Protein AF-A0A7C2T8T4-F1 (afdb_monomer)

Nearest PDB structures (foldseek):
  6kf9-assembly1_G  TM=8.135E-01  e=1.528E-12  Thermococcus kodakarensis KOD1
  6xjf-assembly4_D  TM=8.851E-01  e=1.018E-06  Pyrococcus furiosus DSM 3638
  6xjf-assembly3_C  TM=8.292E-01  e=1.863E-06  Pyrococcus furiosus DSM 3638
  6pln-assembly2_B  TM=8.239E-01  e=1.651E-06  Pyrococcus furiosus
  5oqj-assembly1_W  TM=6.682E-01  e=6.327E-08  Saccharomyces cerevisiae S288C

Sequence (176 aa):
MVTREEKEYITKTISLLLRPEAAQVVSLMLDKGEVNEEWLAKQSNLKITVVRKILYDLFNMGLVDFKKERDEKSGWFIYNAVFRTEQFDKVILDKLKTILEKLKLRLKYEEENTFYECPVHKKTFIESEALMNNYVCDVEGCGSILVIKDKTKRIEKLQKKIEELEKIIKEAEAKK

Foldseek 3Di:
DDDPVLLVVLLVVCVVVDPNLLSVLVSVCVVPFWAALVVSCVVSVHDSVVSVVSLVVCVVLVQKDWDWDQDPPPRDITTIIGGDSVCRLVSVLVVLVVVLVVLVVVLVVLVPWWWWAFPPPRDIDTPVRCVVVVQADPDPPRRGGTHTDDCPVVSVVSVVVSVVSVVVSVVSVVVD

pLDDT: mean 92.34, std 5.66, range [55.59, 97.75]

Radius of gyration: 24.33 Å; Cα contacts (8 Å, |Δi|>4): 195; chains: 1; bounding box: 53×45×68 Å

Secondary structure (DSSP, 8-state):
---HHHHHHHHHHHHHHS-HHHHHHHHHHHHHSSEEHHHHHHHHT--HHHHHHHHHHHHHTTSEEEEEEE-TTT--EEEEEEE-GGGHHHHHHHHHHHHHHHHHHHHHHHHH--EEE-TTT--EEEHHHHHHTTTB--STTT-PBPEEPP-HHHHHHHHHHHHHHHHHHHHHHTT-

Structure (mmCIF, N/CA/C/O backbone):
data_AF-A0A7C2T8T4-F1
#
_entry.id   AF-A0A7C2T8T4-F1
#
loop_
_atom_site.group_PDB
_atom_site.id
_atom_site.type_symbol
_atom_site.label_atom_id
_atom_site.label_alt_id
_atom_site.label_comp_id
_atom_site.label_asym_id
_atom_site.label_entity_id
_atom_site.label_seq_id
_atom_site.pdbx_PDB_ins_code
_atom_site.Cartn_x
_atom_site.Cartn_y
_atom_site.Cartn_z
_atom_site.occupancy
_atom_site.B_iso_or_equiv
_atom_site.auth_seq_id
_atom_site.auth_comp_id
_atom_site.auth_asym_id
_atom_site.auth_atom_id
_atom_site.pdbx_PDB_model_num
ATOM 1 N N . MET A 1 1 ? -19.558 10.344 17.158 1.00 66.31 1 MET A N 1
ATOM 2 C CA . MET A 1 1 ? -20.058 9.175 16.401 1.00 66.31 1 MET A CA 1
ATOM 3 C C . MET A 1 1 ? -20.038 9.545 14.930 1.00 66.31 1 MET A C 1
ATOM 5 O O . MET A 1 1 ? -20.488 10.639 14.614 1.00 66.31 1 MET A O 1
ATOM 9 N N . VAL A 1 2 ? -19.458 8.696 14.081 1.00 83.38 2 VAL A N 1
ATOM 10 C CA . VAL A 1 2 ? -19.346 8.933 12.628 1.00 83.38 2 VAL A CA 1
ATOM 11 C C . VAL A 1 2 ? -20.674 8.702 11.917 1.00 83.38 2 VAL A C 1
ATOM 13 O O . VAL A 1 2 ? -21.525 7.954 12.405 1.00 83.38 2 VAL A O 1
ATOM 16 N N . THR A 1 3 ? -20.852 9.328 10.756 1.00 90.12 3 THR A N 1
ATOM 17 C CA . THR A 1 3 ? -22.039 9.081 9.925 1.00 90.12 3 THR A CA 1
ATOM 18 C C . THR A 1 3 ? -22.000 7.674 9.315 1.00 90.12 3 THR A C 1
ATOM 20 O O . THR A 1 3 ? -20.946 7.039 9.224 1.00 90.12 3 THR A O 1
ATOM 23 N N . ARG A 1 4 ? -23.157 7.161 8.874 1.00 89.50 4 ARG A N 1
ATOM 24 C CA . ARG A 1 4 ? -23.237 5.843 8.219 1.00 89.50 4 ARG A CA 1
ATOM 25 C C . ARG A 1 4 ? -22.390 5.785 6.943 1.00 89.50 4 ARG A C 1
ATOM 27 O O . ARG A 1 4 ? -21.714 4.786 6.719 1.00 89.50 4 ARG A O 1
ATOM 34 N N . GLU A 1 5 ? -22.420 6.848 6.145 1.00 90.62 5 GLU A N 1
ATOM 35 C CA . GLU A 1 5 ? -21.661 6.953 4.893 1.00 90.62 5 GLU A CA 1
ATOM 36 C C . GLU A 1 5 ? -20.151 6.992 5.155 1.00 90.62 5 GLU A C 1
ATOM 38 O O . GLU A 1 5 ? -19.386 6.259 4.530 1.00 90.62 5 GLU A O 1
ATOM 43 N N . GLU A 1 6 ? -19.721 7.778 6.143 1.00 90.69 6 GLU A N 1
ATOM 44 C CA . GLU A 1 6 ? -18.318 7.865 6.558 1.00 90.69 6 GLU A CA 1
ATOM 45 C C . GLU A 1 6 ? -17.800 6.519 7.082 1.00 90.69 6 GLU A C 1
ATOM 47 O O . GLU A 1 6 ? -16.715 6.069 6.709 1.00 90.69 6 GLU A O 1
ATOM 52 N N . LYS A 1 7 ? -18.607 5.813 7.881 1.00 93.75 7 LYS A N 1
ATOM 53 C CA . LYS A 1 7 ? -18.285 4.463 8.353 1.00 93.75 7 LYS A CA 1
ATOM 54 C C . LYS A 1 7 ? -18.112 3.477 7.196 1.00 93.75 7 LYS A C 1
ATOM 56 O O . LYS A 1 7 ? -17.171 2.678 7.201 1.00 93.75 7 LYS A O 1
ATOM 61 N N . GLU A 1 8 ? -19.002 3.507 6.209 1.00 93.69 8 GLU A N 1
ATOM 62 C CA . GLU A 1 8 ? -18.923 2.637 5.033 1.00 93.69 8 GLU A CA 1
ATOM 63 C C . GLU A 1 8 ? -17.666 2.929 4.202 1.00 93.69 8 GLU A C 1
ATOM 65 O O . GLU A 1 8 ? -16.933 2.010 3.830 1.00 93.69 8 GLU A O 1
ATOM 70 N N . TYR A 1 9 ? -17.351 4.206 3.993 1.00 93.25 9 TYR A N 1
ATOM 71 C CA . TYR A 1 9 ? -16.129 4.630 3.317 1.00 93.25 9 TYR A CA 1
ATOM 72 C C . TYR A 1 9 ? -14.857 4.157 4.043 1.00 93.25 9 TYR A C 1
ATOM 74 O O . TYR A 1 9 ? -13.978 3.555 3.412 1.00 93.25 9 TYR A O 1
ATOM 82 N N . ILE A 1 10 ? -14.770 4.356 5.363 1.00 94.75 10 ILE A N 1
ATOM 83 C CA . ILE A 1 10 ? -13.619 3.930 6.173 1.00 94.75 10 ILE A CA 1
ATOM 84 C C . ILE A 1 10 ? -13.452 2.410 6.098 1.00 94.75 10 ILE A C 1
ATOM 86 O O . ILE A 1 10 ? -12.372 1.913 5.781 1.00 94.75 10 ILE A O 1
ATOM 90 N N . THR A 1 11 ? -14.518 1.653 6.359 1.00 94.38 11 THR A N 1
ATOM 91 C CA . THR A 1 11 ? -14.458 0.182 6.403 1.00 94.38 11 THR A CA 1
ATOM 92 C C . THR A 1 11 ? -14.108 -0.422 5.045 1.00 94.38 11 THR A C 1
ATOM 94 O O . THR A 1 11 ? -13.244 -1.301 4.972 1.00 94.38 11 THR A O 1
ATOM 97 N N . LYS A 1 12 ? -14.682 0.101 3.954 1.00 93.94 12 LYS A N 1
ATOM 98 C CA . LYS A 1 12 ? -14.329 -0.300 2.587 1.00 93.94 12 LYS A CA 1
ATOM 99 C C . LYS A 1 12 ? -12.856 -0.030 2.292 1.00 93.94 12 LYS A C 1
ATOM 101 O O . LYS A 1 12 ? -12.156 -0.920 1.813 1.00 93.94 12 LYS A O 1
ATOM 106 N N . THR A 1 13 ? -12.359 1.153 2.631 1.00 93.00 13 THR A N 1
ATOM 107 C CA . THR A 1 13 ? -10.955 1.521 2.409 1.00 93.00 13 THR A CA 1
ATOM 108 C C . THR A 1 13 ? -10.004 0.639 3.223 1.00 93.00 13 THR A C 1
ATOM 110 O O . THR A 1 13 ? -9.011 0.143 2.692 1.00 93.00 13 THR A O 1
ATOM 113 N N . ILE A 1 14 ? -10.331 0.347 4.484 1.00 94.56 14 ILE A N 1
ATOM 114 C CA . ILE A 1 14 ? -9.557 -0.576 5.324 1.00 94.56 14 ILE A CA 1
ATOM 115 C C . ILE A 1 14 ? -9.518 -1.987 4.727 1.00 94.56 14 ILE A C 1
ATOM 117 O O . ILE A 1 14 ? -8.451 -2.595 4.716 1.00 94.56 14 ILE A O 1
ATOM 121 N N . SER A 1 15 ? -10.628 -2.491 4.179 1.00 93.25 15 SER A N 1
ATOM 122 C CA . SER A 1 15 ? -10.659 -3.819 3.543 1.00 93.25 15 SER A CA 1
ATOM 123 C C . SER A 1 15 ? -9.763 -3.933 2.302 1.00 93.25 15 SER A C 1
ATOM 125 O O . SER A 1 15 ? -9.298 -5.024 1.988 1.00 93.25 15 SER A O 1
ATOM 127 N N . LEU A 1 16 ? -9.506 -2.815 1.609 1.00 89.50 16 LEU A N 1
ATOM 128 C CA . LEU A 1 16 ? -8.618 -2.760 0.443 1.00 89.50 16 LEU A CA 1
ATOM 129 C C . LEU A 1 16 ? -7.137 -2.655 0.835 1.00 89.50 16 LEU A C 1
ATOM 131 O O . LEU A 1 16 ? -6.269 -3.102 0.088 1.00 89.50 16 LEU A O 1
ATOM 135 N N . LEU A 1 17 ? -6.842 -2.028 1.977 1.00 87.38 17 LEU A N 1
ATOM 136 C CA . LEU A 1 17 ? -5.473 -1.776 2.442 1.00 87.38 17 LEU A CA 1
ATOM 137 C C . LEU A 1 17 ? -4.927 -2.876 3.351 1.00 87.38 17 LEU A C 1
ATOM 139 O O . LEU A 1 17 ? -3.715 -3.084 3.412 1.00 87.38 17 LEU A O 1
ATOM 143 N N . LEU A 1 18 ? -5.811 -3.522 4.101 1.00 89.75 18 LEU A N 1
ATOM 144 C CA . LEU A 1 18 ? -5.505 -4.556 5.078 1.00 89.75 18 LEU A CA 1
ATOM 145 C C . LEU A 1 18 ? -6.295 -5.826 4.737 1.00 89.75 18 LEU A C 1
ATOM 147 O O . LEU A 1 18 ? -6.804 -5.995 3.635 1.00 89.75 18 LEU A O 1
ATOM 151 N N . ARG A 1 19 ? -6.357 -6.765 5.681 1.00 87.50 19 ARG A N 1
ATOM 152 C CA . ARG A 1 19 ? -7.135 -7.996 5.517 1.00 87.50 19 ARG A CA 1
ATOM 153 C C . ARG A 1 19 ? -8.636 -7.730 5.710 1.00 87.50 19 ARG A C 1
ATOM 155 O O . ARG A 1 19 ? -8.971 -6.803 6.454 1.00 87.50 19 ARG A O 1
ATOM 162 N N . PRO A 1 20 ? -9.535 -8.550 5.134 1.00 88.88 20 PRO A N 1
ATOM 163 C CA . PRO A 1 20 ? -10.983 -8.374 5.273 1.00 88.88 20 PRO A CA 1
ATOM 164 C C . PRO A 1 20 ? -11.459 -8.252 6.729 1.00 88.88 20 PRO A C 1
ATOM 166 O O . PRO A 1 20 ? -12.318 -7.430 7.041 1.00 88.88 20 PRO A O 1
ATOM 169 N N . GLU A 1 21 ? -10.841 -8.996 7.647 1.00 93.25 21 GLU A N 1
ATOM 170 C CA . GLU A 1 21 ? -11.157 -8.988 9.078 1.00 93.25 21 GLU A CA 1
ATOM 171 C C . GLU A 1 21 ? -10.888 -7.624 9.737 1.00 93.25 21 GLU A C 1
ATOM 173 O O . GLU A 1 21 ? -11.537 -7.264 10.719 1.00 93.25 21 GLU A O 1
ATOM 178 N N . ALA A 1 22 ? -9.962 -6.826 9.192 1.00 95.25 22 ALA A N 1
ATOM 179 C CA . ALA A 1 22 ? -9.656 -5.499 9.719 1.00 95.25 22 ALA A CA 1
ATOM 180 C C . ALA A 1 22 ? -10.843 -4.538 9.583 1.00 95.25 22 ALA A C 1
ATOM 182 O O . ALA A 1 22 ? -11.070 -3.724 10.477 1.00 95.25 22 ALA A O 1
ATOM 183 N N . ALA A 1 23 ? -11.634 -4.655 8.513 1.00 95.56 23 ALA A N 1
ATOM 184 C CA . ALA A 1 23 ? -12.819 -3.822 8.321 1.00 95.56 23 ALA A CA 1
ATOM 185 C C . ALA A 1 23 ? -13.883 -4.102 9.392 1.00 95.56 23 ALA A C 1
ATOM 187 O O . ALA A 1 23 ? -14.500 -3.169 9.904 1.00 95.56 23 ALA A O 1
ATOM 188 N N . GLN A 1 24 ? -14.045 -5.369 9.789 1.00 95.38 24 GLN A N 1
ATOM 189 C CA . GLN A 1 24 ? -14.946 -5.755 10.875 1.00 95.38 24 GLN A CA 1
ATOM 190 C C . GLN A 1 24 ? -14.478 -5.184 12.220 1.00 95.38 24 GLN A C 1
ATOM 192 O O . GLN A 1 24 ? -15.279 -4.597 12.946 1.00 95.38 24 GLN A O 1
ATOM 197 N N . VAL A 1 25 ? -13.181 -5.305 12.535 1.00 96.50 25 VAL A N 1
ATOM 198 C CA . VAL A 1 25 ? -12.590 -4.733 13.759 1.00 96.50 25 VAL A CA 1
ATOM 199 C C . VAL A 1 25 ? -12.799 -3.219 13.802 1.00 96.50 25 VAL A C 1
ATOM 201 O O . VAL A 1 25 ? -13.311 -2.707 14.794 1.00 96.50 25 VAL A O 1
ATOM 204 N N . VAL A 1 26 ? -12.487 -2.506 12.716 1.00 96.19 26 VAL A N 1
ATOM 205 C CA . VAL A 1 26 ? -12.673 -1.049 12.636 1.00 96.19 26 VAL A CA 1
ATOM 206 C C . VAL A 1 26 ? -14.148 -0.669 12.748 1.00 96.19 26 VAL A C 1
ATOM 208 O O . VAL A 1 26 ? -14.470 0.256 13.484 1.00 96.19 26 VAL A O 1
ATOM 211 N N . SER A 1 27 ? -15.064 -1.401 12.106 1.00 95.31 27 SER A N 1
ATOM 212 C CA . SER A 1 27 ? -16.506 -1.157 12.240 1.00 95.31 27 SER A CA 1
ATOM 213 C C . SER A 1 27 ? -16.960 -1.192 13.703 1.00 95.31 27 SER A C 1
ATOM 215 O O . SER A 1 27 ? -17.690 -0.303 14.132 1.00 95.31 27 SER A O 1
ATOM 217 N N . LEU A 1 28 ? -16.504 -2.187 14.472 1.00 95.69 28 LEU A N 1
ATOM 218 C CA . LEU A 1 28 ? -16.823 -2.315 15.898 1.00 95.69 28 LEU A CA 1
ATOM 219 C C . LEU A 1 28 ? -16.235 -1.166 16.730 1.00 95.69 28 LEU A C 1
ATOM 221 O O . LEU A 1 28 ? -16.894 -0.675 17.646 1.00 95.69 28 LEU A O 1
ATOM 225 N N . MET A 1 29 ? -15.016 -0.721 16.406 1.00 95.12 29 MET A N 1
ATOM 226 C CA . MET A 1 29 ? -14.391 0.444 17.045 1.00 95.12 29 MET A CA 1
ATOM 227 C C . MET A 1 29 ? -15.178 1.728 16.763 1.00 95.12 29 MET A C 1
ATOM 229 O O . MET A 1 29 ? -15.387 2.523 17.670 1.00 95.12 29 MET A O 1
ATOM 233 N N . LEU A 1 30 ? -15.657 1.926 15.533 1.00 94.38 30 LEU A N 1
ATOM 234 C CA . LEU A 1 30 ? -16.436 3.111 15.155 1.00 94.38 30 LEU A CA 1
ATOM 235 C C . LEU A 1 30 ? -17.801 3.174 15.856 1.00 94.38 30 LEU A C 1
ATOM 237 O O . LEU A 1 30 ? -18.274 4.269 16.160 1.00 94.38 30 LEU A O 1
ATOM 241 N N . ASP A 1 31 ? -18.414 2.020 16.135 1.00 93.06 31 ASP A N 1
ATOM 242 C CA . ASP A 1 31 ? -19.699 1.939 16.840 1.00 93.06 31 ASP A CA 1
ATOM 243 C C . ASP A 1 31 ? -19.569 2.194 18.342 1.00 93.06 31 ASP A C 1
ATOM 245 O O . ASP A 1 31 ? -20.424 2.849 18.940 1.00 93.06 31 ASP A O 1
ATOM 249 N N . LYS A 1 32 ? -18.512 1.660 18.963 1.00 91.94 32 LYS A N 1
ATOM 250 C CA . LYS A 1 32 ? -18.345 1.676 20.421 1.00 91.94 32 LYS A CA 1
ATOM 251 C C . LYS A 1 32 ? -17.420 2.784 20.933 1.00 91.94 32 LYS A C 1
ATOM 253 O O . LYS A 1 32 ? -17.554 3.196 22.082 1.00 91.94 32 LYS A O 1
ATOM 258 N N . GLY A 1 33 ? -16.500 3.273 20.108 1.00 90.44 33 GLY A N 1
ATOM 259 C CA . GLY A 1 33 ? -15.432 4.180 20.516 1.00 90.44 33 GLY A CA 1
ATOM 260 C C . GLY A 1 33 ? -14.247 3.416 21.105 1.00 90.44 33 GLY A C 1
ATOM 261 O O . GLY A 1 33 ? -13.524 2.728 20.384 1.00 90.44 33 GLY A O 1
ATOM 262 N N . GLU A 1 34 ? -14.028 3.553 22.411 1.00 92.62 34 GLU A N 1
ATOM 263 C CA . GLU A 1 34 ? -12.872 2.963 23.093 1.00 92.62 34 GLU A CA 1
ATOM 264 C C . GLU A 1 34 ? -13.116 1.491 23.440 1.00 92.62 34 GLU A C 1
ATOM 266 O O . GLU A 1 34 ? -14.120 1.132 24.065 1.00 92.62 34 GLU A O 1
ATOM 271 N N . VAL A 1 35 ? -12.207 0.614 23.008 1.00 94.25 35 VAL A N 1
ATOM 272 C CA . VAL A 1 35 ? -12.392 -0.839 23.122 1.00 94.25 35 VAL A CA 1
ATOM 273 C C . VAL A 1 35 ? -11.095 -1.571 23.439 1.00 94.25 35 VAL A C 1
ATOM 275 O O . VAL A 1 35 ? -10.046 -1.260 22.886 1.00 94.25 35 VAL A O 1
ATOM 278 N N . ASN A 1 36 ? -11.160 -2.597 24.286 1.00 93.38 36 ASN A N 1
ATOM 279 C CA . ASN A 1 36 ? -10.018 -3.479 24.533 1.00 93.38 36 ASN A CA 1
ATOM 280 C C . ASN A 1 36 ? -9.959 -4.647 23.525 1.00 93.38 36 ASN A C 1
ATOM 282 O O . ASN A 1 36 ? -10.940 -4.975 22.846 1.00 93.38 36 ASN A O 1
ATOM 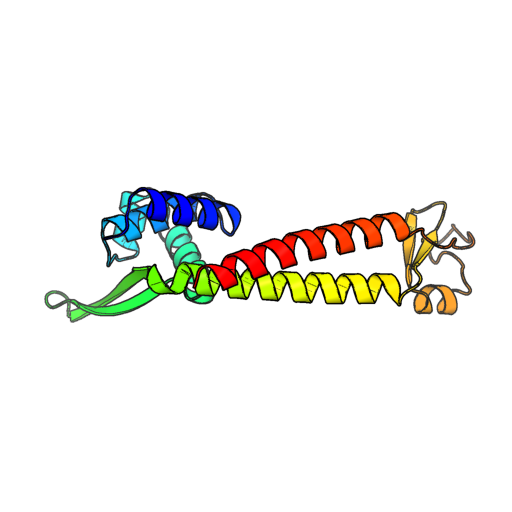286 N N . GLU A 1 37 ? -8.789 -5.286 23.429 1.00 93.06 37 GLU A N 1
ATOM 287 C CA . GLU A 1 37 ? -8.547 -6.382 22.480 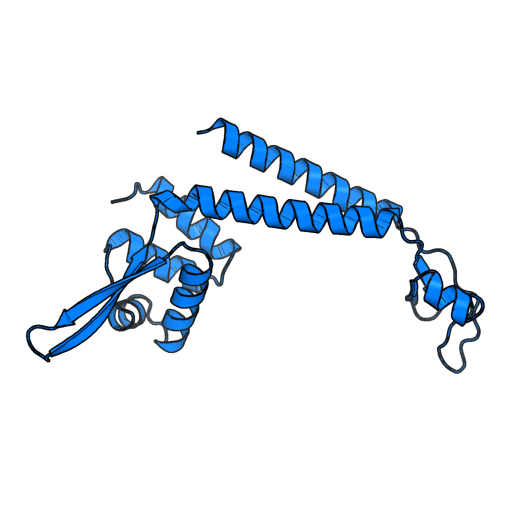1.00 93.06 37 GLU A CA 1
ATOM 288 C C . GLU A 1 37 ? -9.404 -7.631 22.753 1.00 93.06 37 GLU A C 1
ATOM 290 O O . GLU A 1 37 ? -9.813 -8.310 21.810 1.00 93.06 37 GLU A O 1
ATOM 295 N N . GLU A 1 38 ? -9.735 -7.914 24.016 1.00 92.94 38 GLU A N 1
ATOM 296 C CA . GLU A 1 38 ? -10.576 -9.056 24.404 1.00 92.94 38 GLU A CA 1
ATOM 297 C C . GLU A 1 38 ? -12.023 -8.882 23.937 1.00 92.94 38 GLU A C 1
ATOM 299 O O . GLU A 1 38 ? -12.631 -9.800 23.379 1.00 92.94 38 GLU A O 1
ATOM 304 N N . TRP A 1 39 ? -12.577 -7.683 24.121 1.00 95.12 39 TRP A N 1
ATOM 305 C CA . TRP A 1 39 ? -13.913 -7.337 23.659 1.00 95.12 39 TRP A CA 1
ATOM 306 C C . TRP A 1 39 ? -13.977 -7.400 22.135 1.00 95.12 39 TRP A C 1
ATOM 308 O O . TRP A 1 39 ? -14.907 -8.000 21.596 1.00 95.12 39 TRP A O 1
ATOM 318 N N . LEU A 1 40 ? -12.969 -6.858 21.445 1.00 96.06 40 LEU A N 1
ATOM 319 C CA . LEU A 1 40 ? -12.867 -6.944 19.990 1.00 96.06 40 LEU A CA 1
ATOM 320 C C . LEU A 1 40 ? -12.819 -8.396 19.514 1.00 96.06 40 LEU A C 1
ATOM 322 O O . LEU A 1 40 ? -13.575 -8.751 18.612 1.00 96.06 40 LEU A O 1
ATOM 326 N N . ALA A 1 41 ? -11.999 -9.250 20.129 1.00 96.62 41 ALA A N 1
ATOM 327 C CA . ALA A 1 41 ? -11.915 -10.672 19.793 1.00 96.62 41 ALA A CA 1
ATOM 328 C C . ALA A 1 41 ? -13.268 -11.377 19.962 1.00 96.62 41 ALA A C 1
ATOM 330 O O . ALA A 1 41 ? -13.721 -12.078 19.057 1.00 96.62 41 ALA A O 1
ATOM 331 N N . LYS A 1 42 ? -13.962 -11.114 21.076 1.00 96.69 42 LYS A N 1
ATOM 332 C CA . LYS A 1 42 ? -15.280 -11.692 21.359 1.00 96.69 42 LYS A CA 1
ATOM 333 C C . LYS A 1 42 ? -16.347 -11.243 20.359 1.00 96.69 42 LYS A C 1
ATOM 335 O O . LYS A 1 42 ? -17.113 -12.076 19.892 1.00 96.69 42 LYS A O 1
ATOM 340 N N . GLN A 1 43 ? -16.415 -9.950 20.037 1.00 96.88 43 GLN A N 1
ATOM 341 C CA . GLN A 1 43 ? -17.443 -9.420 19.130 1.00 96.88 43 GLN A CA 1
ATOM 342 C C . GLN A 1 43 ? -17.179 -9.742 17.661 1.00 96.88 43 GLN A C 1
ATOM 344 O O . GLN A 1 43 ? -18.115 -9.962 16.900 1.00 96.88 43 GLN A O 1
ATOM 349 N N . SER A 1 44 ? -15.911 -9.773 17.253 1.00 94.31 44 SER A N 1
ATOM 350 C CA . SER A 1 44 ? -15.538 -10.129 15.880 1.00 94.31 44 SER A CA 1
ATOM 351 C C . SER A 1 44 ? -15.495 -11.640 15.640 1.00 94.31 44 SER A C 1
ATOM 353 O O . SER A 1 44 ? -15.407 -12.066 14.493 1.00 94.31 44 SER A O 1
ATOM 355 N N . ASN A 1 45 ? -15.578 -12.453 16.702 1.00 96.00 45 ASN A N 1
ATOM 356 C CA . ASN A 1 45 ? -15.346 -13.898 16.667 1.00 96.00 45 ASN A CA 1
ATOM 357 C C . ASN A 1 45 ? -13.969 -14.264 16.070 1.00 96.00 45 ASN A C 1
ATOM 359 O O . ASN A 1 45 ? -13.804 -15.275 15.386 1.00 96.00 45 ASN A O 1
ATOM 363 N N . LEU A 1 46 ? -12.968 -13.417 16.319 1.00 96.06 46 LEU A N 1
ATOM 364 C CA . LEU A 1 46 ? -11.589 -13.607 15.878 1.00 96.06 46 LEU A CA 1
ATOM 365 C C . LEU A 1 46 ? -10.712 -14.045 17.047 1.00 96.06 46 LEU A C 1
ATOM 367 O O . LEU A 1 46 ? -10.939 -13.695 18.205 1.00 96.06 46 LEU A O 1
ATOM 371 N N . LYS A 1 47 ? -9.629 -14.760 16.737 1.00 96.62 47 LYS A N 1
ATOM 372 C CA . LYS A 1 47 ? -8.582 -15.032 17.729 1.00 96.62 47 LYS A CA 1
ATOM 373 C C . LYS A 1 47 ? -7.947 -13.714 18.176 1.00 96.62 47 LYS A C 1
ATOM 375 O O . LYS A 1 47 ? -7.628 -12.867 17.340 1.00 96.62 47 LYS A O 1
ATOM 380 N N . ILE A 1 48 ? -7.660 -13.586 19.472 1.00 95.62 48 ILE A N 1
ATOM 381 C CA . ILE A 1 48 ? -7.029 -12.385 20.046 1.00 95.62 48 ILE A CA 1
ATOM 382 C C . ILE A 1 48 ? -5.706 -12.022 19.352 1.00 95.62 48 ILE A C 1
ATOM 384 O O . ILE A 1 48 ? -5.400 -10.852 19.159 1.00 95.62 48 ILE A O 1
ATOM 388 N N . THR A 1 49 ? -4.953 -13.017 18.875 1.00 96.00 49 THR A N 1
ATOM 389 C CA . THR A 1 49 ? -3.712 -12.808 18.114 1.00 96.00 49 THR A CA 1
ATOM 390 C C . THR A 1 49 ? -3.941 -12.119 16.768 1.00 96.00 49 THR A C 1
ATOM 392 O O . THR A 1 49 ? -3.115 -11.311 16.344 1.00 96.00 49 THR A O 1
ATOM 395 N N . VAL A 1 50 ? -5.063 -12.403 16.100 1.00 95.88 50 VAL A N 1
ATOM 396 C CA . VAL A 1 50 ? -5.451 -11.754 14.840 1.00 95.88 50 VAL A CA 1
ATOM 397 C C . VAL A 1 50 ? -5.851 -10.310 15.107 1.00 95.88 50 VAL A C 1
ATOM 399 O O . VAL A 1 50 ? -5.341 -9.415 14.436 1.00 95.88 50 VAL A O 1
ATOM 402 N N . VAL A 1 51 ? -6.684 -10.080 16.127 1.00 96.62 51 VAL A N 1
ATOM 403 C CA . VAL A 1 51 ? -7.084 -8.731 16.561 1.00 96.62 51 VAL A CA 1
ATOM 404 C C . VAL A 1 51 ? -5.860 -7.895 16.906 1.00 96.62 51 VAL A C 1
ATOM 406 O O . VAL A 1 51 ? -5.708 -6.797 16.382 1.00 96.62 51 VAL A O 1
ATOM 409 N N . ARG A 1 52 ? -4.933 -8.432 17.701 1.00 95.44 52 ARG A N 1
ATOM 410 C CA . ARG A 1 52 ? -3.705 -7.732 18.082 1.00 95.44 52 ARG A CA 1
ATOM 411 C C . ARG A 1 52 ? -2.859 -7.350 16.870 1.00 95.44 52 ARG A C 1
ATOM 413 O O . ARG A 1 52 ? -2.394 -6.219 16.784 1.00 95.44 52 ARG A O 1
ATOM 420 N N . LYS A 1 53 ? -2.710 -8.255 15.893 1.00 95.81 53 LYS A N 1
ATOM 421 C CA . LYS A 1 53 ? -1.994 -7.946 14.647 1.00 95.81 53 LYS A CA 1
ATOM 422 C C . LYS A 1 53 ? -2.692 -6.836 13.853 1.00 95.81 53 LYS A C 1
ATOM 424 O O . LYS A 1 53 ? -2.013 -5.940 13.376 1.00 95.81 53 LYS A O 1
ATOM 429 N N . ILE A 1 54 ? -4.022 -6.864 13.754 1.00 96.56 54 ILE A N 1
ATOM 430 C CA . ILE A 1 54 ? -4.806 -5.800 13.103 1.00 96.56 54 ILE A CA 1
ATOM 431 C C . ILE A 1 54 ? -4.613 -4.461 13.824 1.00 96.56 54 ILE A C 1
ATOM 433 O O . ILE A 1 54 ? -4.352 -3.456 13.172 1.00 96.56 54 ILE A O 1
ATOM 437 N N . LEU A 1 55 ? -4.700 -4.440 15.155 1.00 95.69 55 LEU A N 1
ATOM 438 C CA . LEU A 1 55 ? -4.508 -3.223 15.944 1.00 95.69 55 LEU A CA 1
ATOM 439 C C . LEU A 1 55 ? -3.094 -2.655 15.775 1.00 95.69 55 LEU A C 1
ATOM 441 O O . LEU A 1 55 ? -2.948 -1.443 15.652 1.00 95.69 55 LEU A O 1
ATOM 445 N N . TYR A 1 56 ? -2.065 -3.503 15.698 1.00 94.88 56 TYR A N 1
ATOM 446 C CA . TYR A 1 56 ? -0.703 -3.056 15.392 1.00 94.88 56 TYR A CA 1
ATOM 447 C C . TYR A 1 56 ? -0.555 -2.520 13.970 1.00 94.88 56 TYR A C 1
ATOM 449 O O . TYR A 1 56 ? 0.075 -1.481 13.785 1.00 94.88 56 TYR A O 1
ATOM 457 N N . ASP A 1 57 ? -1.151 -3.178 12.973 1.00 94.81 57 ASP A N 1
ATOM 458 C CA . ASP A 1 57 ? -1.145 -2.687 11.591 1.00 94.81 57 ASP A CA 1
ATOM 459 C C . ASP A 1 57 ? -1.794 -1.288 11.518 1.00 94.81 57 ASP A C 1
ATOM 461 O O . ASP A 1 57 ? -1.239 -0.372 10.911 1.00 94.81 57 ASP A O 1
ATOM 465 N N . LEU A 1 58 ? -2.927 -1.091 12.201 1.00 94.88 58 LEU A N 1
ATOM 466 C CA . LEU A 1 58 ? -3.631 0.194 12.279 1.00 94.88 58 LEU A CA 1
ATOM 467 C C . LEU A 1 58 ? -2.850 1.256 13.067 1.00 94.88 58 LEU A C 1
ATOM 469 O O . LEU A 1 58 ? -2.808 2.415 12.652 1.00 94.88 58 LEU A O 1
ATOM 473 N N . PHE A 1 59 ? -2.209 0.874 14.172 1.00 94.75 59 PHE A N 1
ATOM 474 C CA . PHE A 1 59 ? -1.359 1.760 14.971 1.00 94.75 59 PHE A CA 1
ATOM 475 C C . PHE A 1 59 ? -0.154 2.258 14.166 1.00 94.75 59 PHE A C 1
ATOM 477 O O . PHE A 1 59 ? 0.104 3.457 14.123 1.00 94.75 59 PHE A O 1
ATOM 484 N N . ASN A 1 60 ? 0.528 1.366 13.441 1.00 93.06 60 ASN A N 1
ATOM 485 C CA . ASN A 1 60 ? 1.652 1.723 12.569 1.00 93.06 60 ASN A CA 1
ATOM 486 C C . ASN A 1 60 ? 1.234 2.644 11.413 1.00 93.06 60 ASN A C 1
ATOM 488 O O . ASN A 1 60 ? 2.055 3.381 10.873 1.00 93.06 60 ASN A O 1
ATOM 492 N N . MET A 1 61 ? -0.043 2.609 11.024 1.00 91.50 61 MET A N 1
ATOM 493 C CA . MET A 1 61 ? -0.625 3.545 10.063 1.00 91.50 61 MET A CA 1
ATOM 494 C C . MET A 1 61 ? -1.037 4.884 10.693 1.00 91.50 61 MET A C 1
ATOM 496 O O . MET A 1 61 ? -1.434 5.780 9.960 1.00 91.50 61 MET A O 1
ATOM 500 N N . GLY A 1 62 ? -0.981 5.032 12.018 1.00 92.12 62 GLY A N 1
ATOM 501 C CA . GLY A 1 62 ? -1.459 6.215 12.741 1.00 92.12 62 GLY A CA 1
ATOM 502 C C . GLY A 1 62 ? -2.979 6.266 12.943 1.00 92.12 62 GLY A C 1
ATOM 503 O O . GLY A 1 62 ? -3.492 7.241 13.490 1.00 92.12 62 GLY A O 1
ATOM 504 N N . LEU A 1 63 ? -3.709 5.217 12.547 1.00 94.88 63 LEU A N 1
ATOM 505 C CA . LEU A 1 63 ? -5.175 5.171 12.593 1.00 94.88 63 LEU A CA 1
ATOM 506 C C . LEU A 1 63 ? -5.737 4.761 13.953 1.00 94.88 63 LEU A C 1
ATOM 508 O O . LEU A 1 63 ? -6.933 4.914 14.184 1.00 94.88 63 LEU A O 1
ATOM 512 N N . VAL A 1 64 ? -4.904 4.227 14.843 1.00 95.50 64 VAL A N 1
ATOM 513 C CA . VAL A 1 64 ? -5.311 3.797 16.183 1.00 95.50 64 VAL A CA 1
ATOM 514 C C . VAL A 1 64 ? -4.347 4.352 17.224 1.00 95.50 64 VAL A C 1
ATOM 516 O O . VAL A 1 64 ? -3.140 4.387 16.994 1.00 95.50 64 VAL A O 1
ATOM 519 N N . ASP A 1 65 ? -4.892 4.763 18.365 1.00 94.12 65 ASP A N 1
ATOM 520 C CA . ASP A 1 65 ? -4.168 5.028 19.608 1.00 94.12 65 ASP A CA 1
ATOM 521 C C . ASP A 1 65 ? -4.484 3.974 20.659 1.00 94.12 65 ASP A C 1
ATOM 523 O O . ASP A 1 65 ? -5.571 3.397 20.660 1.00 94.12 65 ASP A O 1
ATOM 527 N N . PHE A 1 66 ? -3.569 3.805 21.612 1.00 94.00 66 PHE A N 1
ATOM 528 C CA . PHE A 1 66 ? -3.824 3.051 22.832 1.00 94.00 66 PHE A CA 1
ATOM 529 C C . PHE A 1 66 ? -3.869 3.992 24.034 1.00 94.00 66 PHE A C 1
ATOM 531 O O . PHE A 1 66 ? -2.873 4.633 24.372 1.00 94.00 66 PHE A O 1
ATOM 538 N N . LYS A 1 67 ? -5.015 4.043 24.708 1.00 90.12 67 LYS A N 1
ATOM 539 C CA . LYS A 1 67 ? -5.172 4.701 26.003 1.00 90.12 67 LYS A CA 1
ATOM 540 C C . LYS A 1 67 ? -4.929 3.695 27.114 1.00 90.12 67 LYS A C 1
ATOM 542 O O . LYS A 1 67 ? -5.481 2.597 27.110 1.0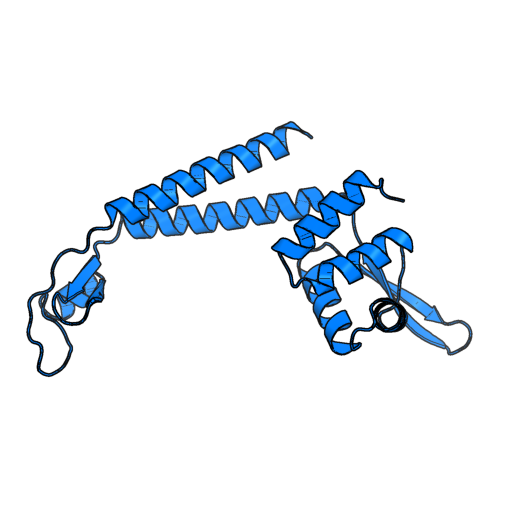0 90.12 67 LYS A O 1
ATOM 547 N N . LYS A 1 68 ? -4.069 4.078 28.053 1.00 88.00 68 LYS A N 1
ATOM 548 C CA . LYS A 1 68 ? -3.751 3.283 29.233 1.00 88.00 68 LYS A CA 1
ATOM 549 C C . LYS A 1 68 ? -4.680 3.697 30.365 1.00 88.00 68 LYS A C 1
ATOM 551 O O . LYS A 1 68 ? -4.600 4.830 30.830 1.00 88.00 68 LYS A O 1
ATOM 556 N N . GLU A 1 69 ? -5.490 2.766 30.837 1.00 84.31 69 GLU A N 1
ATOM 557 C CA . GLU A 1 69 ? -6.358 2.956 31.995 1.00 84.31 69 GLU A CA 1
ATOM 558 C C . GLU A 1 69 ? -5.970 1.990 33.107 1.00 84.31 69 GLU A C 1
ATOM 560 O O . GLU A 1 69 ? -5.508 0.875 32.853 1.00 84.31 69 GLU A O 1
ATOM 565 N N . ARG A 1 70 ? -6.112 2.434 34.356 1.00 82.44 70 ARG A N 1
ATOM 566 C CA . ARG A 1 70 ? -5.914 1.574 35.520 1.00 82.44 70 ARG A CA 1
ATOM 567 C C . ARG A 1 70 ? -7.266 1.019 35.925 1.00 82.44 70 ARG A C 1
ATOM 569 O O . ARG A 1 70 ? -8.169 1.784 36.240 1.00 82.44 70 ARG A O 1
ATOM 576 N N . ASP A 1 71 ? -7.385 -0.298 35.935 1.00 78.75 71 ASP A N 1
ATOM 577 C CA . ASP A 1 71 ? -8.567 -0.956 36.466 1.00 78.75 71 ASP A CA 1
ATOM 578 C C . ASP A 1 71 ? -8.600 -0.767 37.988 1.00 78.75 71 ASP A C 1
ATOM 580 O O . ASP A 1 71 ? -7.718 -1.244 38.706 1.00 78.75 71 ASP A O 1
ATOM 584 N N . GLU A 1 72 ? -9.613 -0.056 38.483 1.00 77.81 72 GLU A N 1
ATOM 585 C CA . GLU A 1 72 ? -9.793 0.223 39.911 1.00 77.81 72 GLU A CA 1
ATOM 586 C C . GLU A 1 72 ? -10.012 -1.048 40.744 1.00 77.81 72 GLU A C 1
ATOM 588 O O . GLU A 1 72 ? -9.710 -1.055 41.936 1.00 77.81 72 GLU A O 1
ATOM 593 N N . LYS A 1 73 ? -10.504 -2.138 40.138 1.00 75.12 73 LYS A N 1
ATOM 594 C CA . LYS A 1 73 ? -10.804 -3.388 40.852 1.00 75.12 73 LYS A CA 1
ATOM 595 C C . LYS A 1 73 ? -9.598 -4.301 40.975 1.00 75.12 73 LYS A C 1
ATOM 597 O O . LYS A 1 73 ? -9.404 -4.930 42.010 1.00 75.12 73 LYS A O 1
ATOM 602 N N . SER A 1 74 ? -8.825 -4.422 39.904 1.00 77.19 74 SER A N 1
ATOM 603 C CA . SER A 1 74 ? -7.734 -5.392 39.818 1.00 77.19 74 SER A CA 1
ATOM 604 C C . SER A 1 74 ? -6.351 -4.749 39.976 1.00 77.19 74 SER A C 1
ATOM 606 O O . SER A 1 74 ? -5.373 -5.440 40.252 1.00 77.19 74 SER A O 1
ATOM 608 N N . GLY A 1 75 ? -6.256 -3.423 39.830 1.00 76.94 75 GLY A N 1
ATOM 609 C CA . GLY A 1 75 ? -5.014 -2.655 39.888 1.00 76.94 75 GLY A CA 1
ATOM 610 C C . GLY A 1 75 ? -4.145 -2.758 38.631 1.00 76.94 75 GLY A C 1
ATOM 611 O O . GLY A 1 75 ? -3.133 -2.052 38.553 1.00 76.94 75 GLY A O 1
ATOM 612 N N . TRP A 1 76 ? -4.529 -3.595 37.660 1.00 80.88 76 TRP A N 1
ATOM 613 C CA . TRP A 1 76 ? -3.814 -3.812 36.403 1.00 80.88 76 TRP A CA 1
ATOM 614 C C . TRP A 1 76 ? -4.092 -2.706 35.383 1.00 80.88 76 TRP A C 1
ATOM 616 O O . TRP A 1 76 ? -5.073 -1.968 35.471 1.00 80.88 76 TRP A O 1
ATOM 626 N N . PHE A 1 77 ? -3.202 -2.589 34.398 1.00 81.62 77 PHE A N 1
ATOM 627 C CA . PHE A 1 77 ? -3.365 -1.645 33.299 1.00 81.62 77 PHE A CA 1
ATOM 628 C C . PHE A 1 77 ? -4.070 -2.302 32.115 1.00 81.62 77 PHE A C 1
ATOM 630 O O . PHE A 1 77 ? -3.623 -3.340 31.628 1.00 81.62 77 PHE A O 1
ATOM 637 N N . ILE A 1 78 ? -5.130 -1.662 31.632 1.00 82.62 78 ILE A N 1
ATOM 638 C CA . ILE A 1 78 ? -5.863 -2.047 30.428 1.00 82.62 78 ILE A CA 1
ATOM 639 C C . ILE A 1 78 ? -5.509 -1.054 29.323 1.00 82.62 78 ILE A C 1
ATOM 641 O O . ILE A 1 78 ? -5.479 0.159 29.539 1.00 82.62 78 ILE A O 1
ATOM 645 N N . TYR A 1 79 ? -5.220 -1.582 28.136 1.00 88.19 79 TYR A N 1
ATOM 646 C CA . TYR A 1 79 ? -4.969 -0.784 26.942 1.00 88.19 79 TYR A CA 1
ATOM 647 C C . TYR A 1 79 ? -6.221 -0.781 26.068 1.00 88.19 79 TYR A C 1
ATOM 649 O O . TYR A 1 79 ? -6.552 -1.788 25.439 1.00 88.19 79 TYR A O 1
ATOM 657 N N . ASN A 1 80 ? -6.909 0.356 26.027 1.00 92.75 80 ASN A N 1
ATOM 658 C CA . ASN A 1 80 ? -8.067 0.566 25.170 1.00 92.75 80 ASN A CA 1
ATOM 659 C C . ASN A 1 80 ? -7.620 1.185 23.846 1.00 92.75 80 ASN A C 1
ATOM 661 O O . ASN A 1 80 ? -6.948 2.215 23.819 1.00 92.75 80 ASN A O 1
ATOM 665 N N . ALA A 1 81 ? -7.986 0.544 22.743 1.00 94.94 81 ALA A N 1
ATOM 666 C CA . ALA A 1 81 ? -7.754 1.027 21.397 1.00 94.94 81 ALA A CA 1
ATOM 667 C C . ALA A 1 81 ? -8.833 2.043 20.997 1.00 94.94 81 ALA A C 1
ATOM 669 O O . ALA A 1 81 ? -10.026 1.815 21.213 1.00 94.94 81 ALA A O 1
ATOM 670 N N . VAL A 1 82 ? -8.411 3.141 20.370 1.00 94.69 82 VAL A N 1
ATOM 671 C CA . VAL A 1 82 ? -9.282 4.218 19.878 1.00 94.69 82 VAL A CA 1
ATOM 672 C C . VAL A 1 82 ? -8.955 4.495 18.417 1.00 94.69 82 VAL A C 1
ATOM 674 O O . VAL A 1 82 ? -7.800 4.754 18.086 1.00 94.69 82 VAL A O 1
ATOM 677 N N . PHE A 1 83 ? -9.955 4.438 17.536 1.00 95.12 83 PHE A N 1
ATOM 678 C CA . PHE A 1 83 ? -9.769 4.721 16.111 1.00 95.12 83 PHE A CA 1
ATOM 679 C C . PHE A 1 83 ? -9.840 6.230 15.837 1.00 95.12 83 PHE A C 1
ATOM 681 O O . PHE A 1 83 ? -10.783 6.900 16.258 1.00 95.12 83 PHE A O 1
ATOM 688 N N . ARG A 1 84 ? -8.858 6.766 15.108 1.00 93.69 84 ARG A N 1
ATOM 689 C CA . ARG A 1 84 ? -8.724 8.196 14.794 1.00 93.69 84 ARG A CA 1
ATOM 690 C C . ARG A 1 84 ? -9.367 8.540 13.455 1.00 93.69 84 ARG A C 1
ATOM 692 O O . ARG A 1 84 ? -8.683 8.667 12.441 1.00 93.69 84 ARG A O 1
ATOM 699 N N . THR A 1 85 ? -10.684 8.717 13.459 1.00 92.25 85 THR A N 1
ATOM 700 C CA . THR A 1 85 ? -11.468 9.061 12.257 1.00 92.25 85 THR A CA 1
ATOM 701 C C . THR A 1 85 ? -11.029 10.385 11.642 1.00 92.25 85 THR A C 1
ATOM 703 O O . THR A 1 85 ? -10.816 10.460 10.440 1.00 92.25 85 THR A O 1
ATOM 706 N N . GLU A 1 86 ? -10.769 11.394 12.473 1.00 89.25 86 GLU A N 1
ATOM 707 C CA . GLU A 1 86 ? -10.351 12.738 12.044 1.00 89.25 86 GLU A CA 1
ATOM 708 C C . GLU A 1 86 ? -9.030 12.743 11.259 1.00 89.25 86 GLU A C 1
ATOM 710 O O . GLU A 1 86 ? -8.787 13.611 10.423 1.00 89.25 86 GLU A O 1
ATOM 715 N N . GLN A 1 87 ? -8.155 11.767 11.520 1.00 87.31 87 GLN A N 1
ATOM 716 C CA . GLN A 1 87 ? -6.868 11.644 10.835 1.00 87.31 87 GLN A CA 1
ATOM 717 C C . GLN A 1 87 ? -6.934 10.716 9.622 1.00 87.31 87 GLN A C 1
ATOM 719 O O . GLN A 1 87 ? -5.954 10.630 8.882 1.00 87.31 87 GLN A O 1
ATOM 724 N N . PHE A 1 88 ? -8.063 10.037 9.400 1.00 92.19 88 PHE A N 1
ATOM 725 C CA . PHE A 1 88 ? -8.186 8.985 8.401 1.00 92.19 88 PHE A CA 1
ATOM 726 C C . PHE A 1 88 ? -7.818 9.485 7.004 1.00 92.19 88 PHE A C 1
ATOM 728 O O . PHE A 1 88 ? -6.858 8.989 6.418 1.00 92.19 88 PHE A O 1
ATOM 735 N N . ASP A 1 89 ? -8.488 10.526 6.507 1.00 91.62 89 ASP A N 1
ATOM 736 C CA . ASP A 1 89 ? -8.236 11.047 5.157 1.00 91.62 89 ASP A CA 1
ATOM 737 C C . ASP A 1 89 ? -6.812 11.572 4.982 1.00 91.62 89 ASP A C 1
ATOM 739 O O . ASP A 1 89 ? -6.203 11.386 3.928 1.00 91.62 89 ASP A O 1
ATOM 743 N N . LYS A 1 90 ? -6.235 12.175 6.029 1.00 91.38 90 LYS A N 1
ATOM 744 C CA . LYS A 1 90 ? -4.836 12.615 6.008 1.00 91.38 90 LYS A CA 1
ATOM 745 C C . LYS A 1 90 ? -3.888 11.422 5.859 1.00 91.38 90 LYS A C 1
ATOM 747 O O . LYS A 1 90 ? -3.023 11.444 4.990 1.00 91.38 90 LYS A O 1
ATOM 752 N N . VAL A 1 91 ? -4.077 10.374 6.660 1.00 91.94 91 VAL A N 1
ATOM 753 C CA . VAL A 1 91 ? -3.268 9.149 6.596 1.00 91.94 91 VAL A CA 1
ATOM 754 C C . VAL A 1 91 ? -3.402 8.468 5.233 1.00 91.94 91 VAL A C 1
ATOM 756 O O . VAL A 1 91 ? -2.403 8.017 4.668 1.00 91.94 91 VAL A O 1
ATOM 759 N N . ILE A 1 92 ? -4.619 8.392 4.684 1.00 92.19 92 ILE A N 1
ATOM 760 C CA . ILE A 1 92 ? -4.846 7.826 3.351 1.00 92.19 92 ILE A CA 1
ATOM 761 C C . ILE A 1 92 ? -4.119 8.655 2.289 1.00 92.19 92 ILE A C 1
ATOM 763 O O . ILE A 1 92 ? -3.393 8.086 1.474 1.00 92.19 92 ILE A O 1
ATOM 767 N N . LEU A 1 93 ? -4.235 9.982 2.331 1.00 92.81 93 LEU A N 1
ATOM 768 C CA . LEU A 1 93 ? -3.554 10.880 1.401 1.00 92.81 93 LEU A CA 1
ATOM 769 C C . LEU A 1 93 ? -2.027 10.718 1.450 1.00 92.81 93 LEU A C 1
ATOM 771 O O . LEU A 1 93 ? -1.389 10.581 0.406 1.00 92.81 93 LEU A O 1
ATOM 775 N N . ASP A 1 94 ? -1.439 10.669 2.645 1.00 92.12 94 ASP A N 1
ATOM 776 C CA . ASP A 1 94 ? 0.007 10.500 2.827 1.00 92.12 94 ASP A CA 1
ATOM 777 C C . ASP A 1 94 ? 0.490 9.138 2.290 1.00 92.12 94 ASP A C 1
ATOM 779 O O . ASP A 1 94 ? 1.558 9.031 1.669 1.00 92.12 94 ASP A O 1
ATOM 783 N N . LYS A 1 95 ? -0.329 8.087 2.434 1.00 90.31 95 LYS A N 1
ATOM 784 C CA . LYS A 1 95 ? -0.069 6.784 1.807 1.00 90.31 95 LYS A CA 1
ATOM 785 C C . LYS A 1 95 ? -0.121 6.847 0.285 1.00 90.31 95 LYS A C 1
ATOM 787 O O . LYS A 1 95 ? 0.774 6.297 -0.357 1.00 90.31 95 LYS A O 1
ATOM 792 N N . LEU A 1 96 ? -1.127 7.501 -0.296 1.00 92.56 96 LEU A N 1
ATOM 793 C CA . LEU A 1 96 ? -1.232 7.661 -1.750 1.00 92.56 96 LEU A CA 1
ATOM 794 C C . LEU A 1 96 ? -0.018 8.415 -2.304 1.00 92.56 96 LEU A C 1
ATOM 796 O O . LEU A 1 96 ? 0.576 7.962 -3.280 1.00 92.56 96 LEU A O 1
ATOM 800 N N . LYS A 1 97 ? 0.424 9.487 -1.636 1.00 95.19 97 LYS A N 1
ATOM 801 C CA . LYS A 1 97 ? 1.653 10.217 -1.991 1.00 95.19 97 LYS A CA 1
ATOM 802 C C . LYS A 1 97 ? 2.891 9.325 -1.931 1.00 95.19 97 LYS A C 1
ATOM 804 O O . LYS A 1 97 ? 3.689 9.310 -2.860 1.00 95.19 97 LYS A O 1
ATOM 809 N N . THR A 1 98 ? 3.022 8.510 -0.887 1.00 94.50 98 THR A N 1
ATOM 810 C CA . THR A 1 98 ? 4.137 7.556 -0.770 1.00 94.50 98 THR A CA 1
ATOM 811 C C . THR A 1 98 ? 4.132 6.522 -1.903 1.00 94.50 98 THR A C 1
ATOM 813 O O . THR A 1 98 ? 5.188 6.147 -2.415 1.00 94.50 98 THR A O 1
ATOM 816 N N . ILE A 1 99 ? 2.954 6.034 -2.305 1.00 94.31 99 ILE A N 1
ATOM 817 C CA . ILE A 1 99 ? 2.813 5.112 -3.441 1.00 94.31 99 ILE A CA 1
ATOM 818 C C . ILE A 1 99 ? 3.193 5.817 -4.745 1.00 94.31 99 ILE A C 1
ATOM 820 O O . ILE A 1 99 ? 3.931 5.241 -5.543 1.00 94.31 99 ILE A O 1
ATOM 824 N N . LEU A 1 100 ? 2.739 7.057 -4.938 1.00 97.12 100 LEU A N 1
ATOM 825 C CA . LEU A 1 100 ? 3.069 7.873 -6.101 1.00 97.12 100 LEU A CA 1
ATOM 826 C C . LEU A 1 100 ? 4.583 8.046 -6.252 1.00 97.12 100 LEU A C 1
ATOM 828 O O . LEU A 1 100 ? 5.119 7.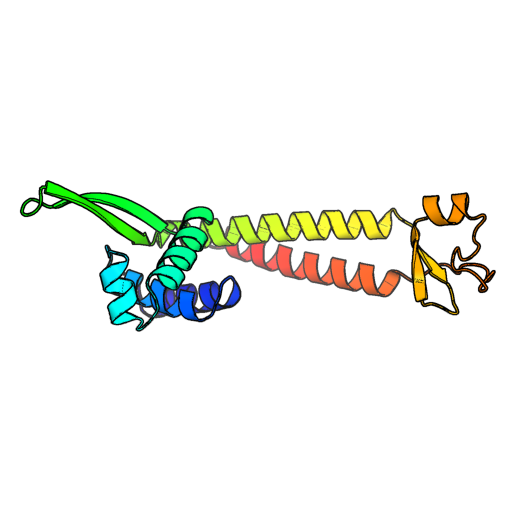765 -7.320 1.00 97.12 100 LEU A O 1
ATOM 832 N N . GLU A 1 101 ? 5.279 8.417 -5.178 1.00 97.56 101 GLU A N 1
ATOM 833 C CA . GLU A 1 101 ? 6.738 8.566 -5.182 1.00 97.56 101 GLU A CA 1
ATOM 834 C C . GLU A 1 101 ? 7.449 7.261 -5.564 1.00 97.56 101 GLU A C 1
ATOM 836 O O . GLU A 1 101 ? 8.360 7.256 -6.392 1.00 97.56 101 GLU A O 1
ATOM 841 N N . LYS A 1 102 ? 6.988 6.116 -5.046 1.00 97.44 102 LYS A N 1
ATOM 842 C CA . LYS A 1 102 ? 7.535 4.804 -5.429 1.00 97.44 102 LYS A CA 1
ATOM 843 C C . LYS A 1 102 ? 7.295 4.478 -6.902 1.00 97.44 102 LYS A C 1
ATOM 845 O O . LYS A 1 102 ? 8.177 3.909 -7.544 1.00 97.44 102 LYS A O 1
ATOM 850 N N . LEU A 1 103 ? 6.123 4.817 -7.441 1.00 97.44 103 LEU A N 1
ATOM 851 C CA . LEU A 1 103 ? 5.819 4.619 -8.858 1.00 97.44 103 LEU A CA 1
ATOM 852 C C . LEU A 1 103 ? 6.676 5.525 -9.743 1.00 97.44 103 LEU A C 1
ATOM 854 O O . LEU A 1 103 ? 7.214 5.036 -10.732 1.00 97.44 103 LEU A O 1
ATOM 858 N N . LYS A 1 104 ? 6.867 6.796 -9.371 1.00 97.62 104 LYS A N 1
ATOM 859 C CA . LYS A 1 104 ? 7.752 7.738 -10.076 1.00 97.62 104 LYS A CA 1
ATOM 860 C C . LYS A 1 104 ? 9.200 7.268 -10.069 1.00 97.62 104 LYS A C 1
ATOM 862 O O . LYS A 1 104 ? 9.836 7.241 -11.118 1.00 97.62 104 LYS A O 1
ATOM 867 N N . LEU A 1 105 ? 9.700 6.814 -8.919 1.00 97.69 105 LEU A N 1
ATOM 868 C CA . LEU A 1 105 ? 11.036 6.230 -8.819 1.00 97.69 105 LEU A CA 1
ATOM 869 C C . LEU A 1 105 ? 11.165 4.986 -9.706 1.00 97.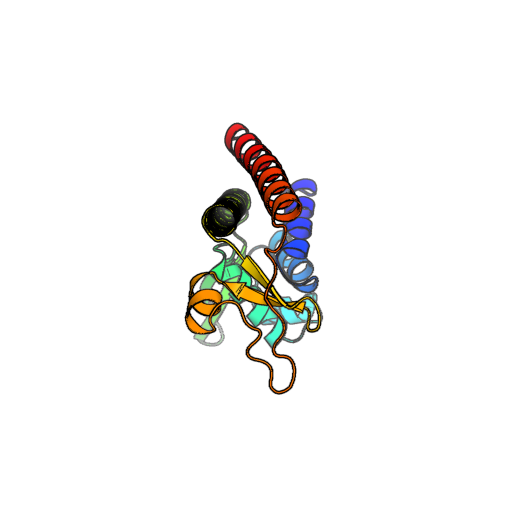69 105 LEU A C 1
ATOM 871 O O . LEU A 1 105 ? 12.177 4.806 -10.380 1.00 97.69 105 LEU A O 1
ATOM 875 N N . ARG A 1 106 ? 10.129 4.136 -9.742 1.00 96.56 106 ARG A N 1
ATOM 876 C CA . ARG A 1 106 ? 10.113 2.963 -10.618 1.00 96.56 106 ARG A CA 1
ATOM 877 C C . ARG A 1 106 ? 10.085 3.349 -12.094 1.00 96.56 106 ARG A C 1
ATOM 879 O O . ARG A 1 106 ? 10.792 2.717 -12.867 1.00 96.56 106 ARG A O 1
ATOM 886 N N . LEU A 1 107 ? 9.292 4.347 -12.475 1.00 97.06 107 LEU A N 1
ATOM 887 C CA . LEU A 1 107 ? 9.234 4.861 -13.840 1.00 97.06 107 LEU A CA 1
ATOM 888 C C . LEU A 1 107 ? 10.606 5.373 -14.275 1.00 97.06 107 LEU A C 1
ATOM 890 O O . LEU A 1 107 ? 11.123 4.902 -15.280 1.00 97.06 107 LEU A O 1
ATOM 894 N N . LYS A 1 108 ? 11.228 6.233 -13.462 1.00 96.62 108 LYS A N 1
ATOM 895 C CA . LYS A 1 108 ? 12.575 6.752 -13.707 1.00 96.62 108 LYS A CA 1
ATOM 896 C C . LYS A 1 108 ? 13.593 5.623 -13.881 1.00 96.62 108 LYS A C 1
ATOM 898 O O . LYS A 1 108 ? 14.357 5.623 -14.837 1.00 96.62 108 LYS A O 1
ATOM 903 N N . TYR A 1 109 ? 13.553 4.618 -13.004 1.00 94.50 109 TYR A N 1
ATOM 904 C CA . TYR A 1 109 ? 14.405 3.437 -13.128 1.00 94.50 109 TYR A CA 1
ATOM 905 C C . TYR A 1 109 ? 14.180 2.702 -14.457 1.00 94.50 109 TYR A C 1
ATOM 907 O O . TYR A 1 109 ? 15.140 2.327 -15.121 1.00 94.50 109 TYR A O 1
ATOM 915 N N . GLU A 1 110 ? 12.932 2.501 -14.874 1.00 93.19 110 GLU A N 1
ATOM 916 C CA . GLU A 1 110 ? 12.634 1.851 -16.153 1.00 93.19 110 GLU A CA 1
ATOM 917 C C . GLU A 1 110 ? 13.063 2.725 -17.347 1.00 93.19 110 GLU A C 1
ATOM 919 O O . GLU A 1 110 ? 13.562 2.191 -18.328 1.00 93.19 110 GLU A O 1
ATOM 924 N N . GLU A 1 111 ? 12.938 4.052 -17.285 1.00 92.75 111 GLU A N 1
ATOM 925 C CA . GLU A 1 111 ? 13.352 4.981 -18.350 1.00 92.75 111 GLU A CA 1
ATOM 926 C C . GLU A 1 111 ? 14.877 5.045 -18.513 1.00 92.75 111 GLU A C 1
ATOM 928 O O . GLU A 1 111 ? 15.372 4.916 -19.635 1.00 92.75 111 GLU A O 1
ATOM 933 N N . GLU A 1 112 ? 15.616 5.155 -17.409 1.00 92.94 112 GLU A N 1
ATOM 934 C CA . GLU A 1 112 ? 17.079 5.297 -17.398 1.00 92.94 112 GLU A CA 1
ATOM 935 C C . GLU A 1 112 ? 17.818 3.986 -17.693 1.00 92.94 112 GLU A C 1
ATOM 937 O O . GLU A 1 112 ? 18.922 4.015 -18.231 1.00 92.94 112 GLU A O 1
ATOM 942 N N . ASN A 1 113 ? 17.228 2.832 -17.365 1.00 91.88 113 ASN A N 1
ATOM 943 C CA . ASN A 1 113 ? 17.898 1.543 -17.528 1.00 91.88 113 ASN A CA 1
ATOM 944 C C . ASN A 1 113 ? 17.481 0.839 -18.820 1.00 91.88 113 ASN A C 1
ATOM 946 O O . ASN A 1 113 ? 16.301 0.767 -19.175 1.00 91.88 113 ASN A O 1
ATOM 950 N N . THR A 1 114 ? 18.457 0.258 -19.507 1.00 93.12 114 THR A N 1
ATOM 951 C CA . THR A 1 114 ? 18.218 -0.694 -20.592 1.00 93.12 114 THR A CA 1
ATOM 952 C C . THR A 1 114 ? 18.244 -2.101 -20.019 1.00 93.12 114 THR A C 1
ATOM 954 O O . THR A 1 114 ? 19.110 -2.452 -19.215 1.00 93.12 114 THR A O 1
ATOM 957 N N . PHE A 1 115 ? 17.267 -2.907 -20.423 1.00 94.50 115 PHE A N 1
ATOM 958 C CA . PHE A 1 115 ? 17.178 -4.305 -20.033 1.00 94.50 115 PHE A CA 1
ATOM 959 C C . PHE A 1 115 ? 17.410 -5.175 -21.252 1.00 94.50 115 PHE A C 1
ATOM 961 O O . PHE A 1 115 ? 16.889 -4.892 -22.332 1.00 94.50 115 PHE A O 1
ATOM 968 N N . TYR A 1 116 ? 18.122 -6.270 -21.050 1.00 95.12 116 TYR A N 1
ATOM 969 C CA . TYR A 1 116 ? 18.294 -7.311 -22.044 1.00 95.12 116 TYR A CA 1
ATOM 970 C C . TYR A 1 116 ? 17.573 -8.570 -21.593 1.00 95.12 116 TYR A C 1
ATOM 972 O O . TYR A 1 116 ? 17.356 -8.795 -20.403 1.00 95.12 116 TYR A O 1
ATOM 980 N N . GLU A 1 117 ? 17.181 -9.405 -22.538 1.00 95.81 117 GLU A N 1
ATOM 981 C CA . GLU A 1 117 ? 16.527 -10.674 -22.277 1.00 95.81 117 GLU A CA 1
ATOM 982 C C . GLU A 1 117 ? 17.182 -11.775 -23.106 1.00 95.81 117 GLU A C 1
ATOM 984 O O . GLU A 1 117 ? 17.499 -11.593 -24.281 1.00 95.81 117 GLU A O 1
ATOM 989 N N . CYS A 1 118 ? 17.368 -12.946 -22.500 1.00 95.12 118 CYS A N 1
ATOM 990 C CA . CYS A 1 118 ? 17.729 -14.134 -23.258 1.00 95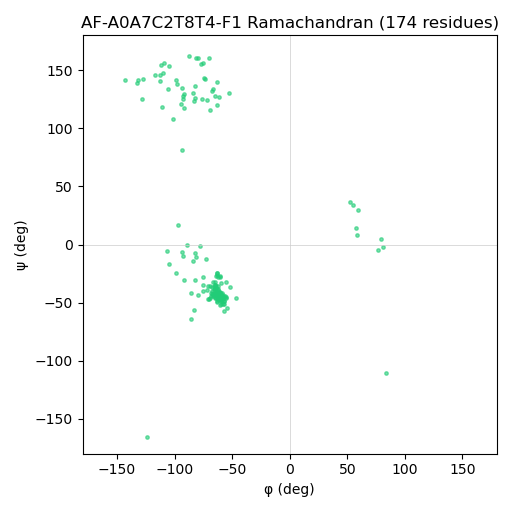.12 118 CYS A CA 1
ATOM 991 C C . CYS A 1 118 ? 16.509 -14.607 -24.073 1.00 95.12 118 CYS A C 1
ATOM 993 O O . CYS A 1 118 ? 15.470 -14.914 -23.474 1.00 95.12 118 CYS A O 1
ATOM 995 N N . PRO A 1 119 ? 16.613 -14.752 -25.408 1.00 94.44 119 PRO A N 1
ATOM 996 C CA . PRO A 1 119 ? 15.482 -15.173 -26.234 1.00 94.44 119 PRO A CA 1
ATOM 997 C C . PRO A 1 119 ? 14.977 -16.582 -25.884 1.00 94.44 119 PRO A C 1
ATOM 999 O O . PRO A 1 119 ? 13.780 -16.833 -26.029 1.00 94.44 119 PRO A O 1
ATOM 1002 N N . VAL A 1 120 ? 15.864 -17.448 -25.373 1.00 94.12 120 VAL A N 1
ATOM 1003 C CA . VAL A 1 120 ? 15.592 -18.846 -24.997 1.00 94.12 120 VAL A CA 1
ATOM 1004 C C . VAL A 1 120 ? 14.991 -18.953 -23.591 1.00 94.12 120 VAL A C 1
ATOM 1006 O O . VAL A 1 120 ? 13.894 -19.474 -23.424 1.00 94.12 120 VAL A O 1
ATOM 1009 N N . HIS A 1 121 ? 15.679 -18.423 -22.574 1.00 91.31 121 HIS A N 1
ATOM 1010 C CA . HIS A 1 121 ? 15.320 -18.633 -21.162 1.00 91.31 121 HIS A CA 1
ATOM 1011 C C . HIS A 1 121 ? 14.409 -17.555 -20.570 1.00 91.31 121 HIS A C 1
ATOM 1013 O O . HIS A 1 121 ? 13.967 -17.690 -19.432 1.00 91.31 121 HIS A O 1
ATOM 1019 N N . LYS A 1 122 ? 14.179 -16.445 -21.285 1.00 92.25 122 LYS A N 1
ATOM 1020 C CA . LYS A 1 122 ? 13.418 -15.277 -20.794 1.00 92.25 122 LYS A CA 1
ATOM 1021 C C . LYS A 1 122 ? 13.974 -14.638 -19.513 1.00 92.25 122 LYS A C 1
ATOM 1023 O O . LYS A 1 122 ? 13.323 -13.795 -18.894 1.00 92.25 122 LYS A O 1
ATOM 1028 N N . LYS A 1 123 ? 15.210 -14.985 -19.137 1.00 93.12 123 LYS A N 1
ATOM 1029 C CA . LYS A 1 123 ? 15.961 -14.322 -18.069 1.00 93.12 123 LYS A CA 1
ATOM 1030 C C . LYS A 1 123 ? 16.295 -12.896 -18.502 1.00 93.12 123 LYS A C 1
ATOM 1032 O O . LYS A 1 123 ? 16.731 -12.685 -19.632 1.00 93.12 123 LYS A O 1
ATOM 1037 N N . THR A 1 124 ? 16.042 -11.937 -17.613 1.00 93.5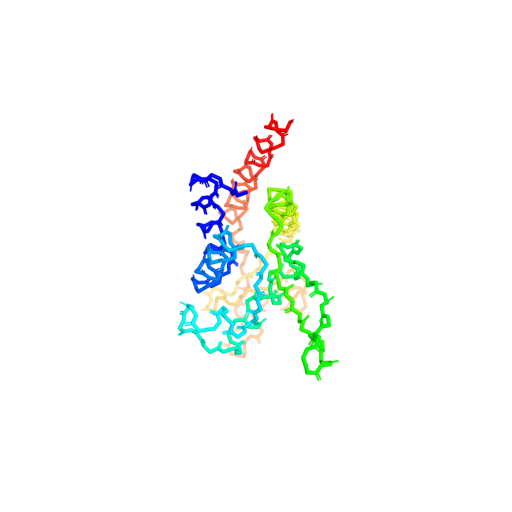0 124 THR A N 1
ATOM 1038 C CA . THR A 1 124 ? 16.303 -10.507 -17.834 1.00 93.50 124 THR A CA 1
ATOM 1039 C C . THR A 1 124 ? 17.620 -10.117 -17.172 1.00 93.50 124 THR A C 1
ATOM 1041 O O . THR A 1 124 ? 17.893 -10.582 -16.070 1.00 93.50 124 THR A O 1
ATOM 1044 N N . PHE A 1 125 ? 18.381 -9.255 -17.834 1.00 93.50 125 PHE A N 1
ATOM 1045 C CA . PHE A 1 125 ? 19.672 -8.738 -17.399 1.00 93.50 125 PHE A CA 1
ATOM 1046 C C . PHE A 1 125 ? 19.644 -7.214 -17.465 1.00 93.50 125 PHE A C 1
ATOM 1048 O O . PHE A 1 125 ? 19.046 -6.644 -18.384 1.00 93.50 125 PHE A O 1
ATOM 1055 N N . ILE A 1 126 ? 20.283 -6.550 -16.509 1.00 94.00 126 ILE A N 1
ATOM 1056 C CA . ILE A 1 126 ? 20.556 -5.109 -16.618 1.00 94.00 126 ILE A CA 1
ATOM 1057 C C . ILE A 1 126 ? 21.794 -4.866 -17.490 1.00 94.00 126 ILE A C 1
ATOM 1059 O O . ILE A 1 126 ? 22.612 -5.764 -17.669 1.00 94.00 126 ILE A O 1
ATOM 1063 N N . GLU A 1 127 ? 21.947 -3.652 -18.021 1.00 92.62 127 GLU A N 1
ATOM 1064 C CA . GLU A 1 127 ? 23.084 -3.255 -18.874 1.00 92.62 127 GLU A CA 1
ATOM 1065 C C . GLU A 1 127 ? 24.450 -3.682 -18.309 1.00 92.62 127 GLU A C 1
ATOM 1067 O O . GLU A 1 127 ? 25.258 -4.265 -19.025 1.00 92.62 127 GLU A O 1
ATOM 1072 N N . SER A 1 128 ? 24.702 -3.463 -17.015 1.00 93.25 128 SER A N 1
ATOM 1073 C CA . SER A 1 128 ? 25.978 -3.830 -16.390 1.00 93.25 128 SER A CA 1
ATOM 1074 C C . SER A 1 128 ? 26.222 -5.343 -16.359 1.00 93.25 128 SER A C 1
ATOM 1076 O O . SER A 1 128 ? 27.343 -5.785 -16.599 1.00 93.25 128 SER A O 1
ATOM 1078 N N . GLU A 1 129 ? 25.189 -6.146 -16.101 1.00 93.31 129 GLU A N 1
ATOM 1079 C CA . GLU A 1 129 ? 25.260 -7.613 -16.147 1.00 93.31 129 GLU A CA 1
ATOM 1080 C C . GLU A 1 129 ? 25.464 -8.119 -17.572 1.00 93.31 129 GLU A C 1
ATOM 1082 O O . GLU A 1 129 ? 26.269 -9.021 -17.804 1.00 93.31 129 GLU A O 1
ATOM 1087 N N . ALA A 1 130 ? 24.759 -7.519 -18.534 1.00 93.81 130 ALA A N 1
ATOM 1088 C CA . ALA A 1 130 ? 24.925 -7.837 -19.941 1.00 93.81 130 ALA A CA 1
ATOM 1089 C C . ALA A 1 130 ? 26.361 -7.536 -20.385 1.00 93.81 130 ALA A C 1
ATOM 1091 O O . ALA A 1 130 ? 27.001 -8.406 -20.965 1.00 93.81 130 ALA A O 1
ATOM 1092 N N . LEU A 1 131 ? 26.911 -6.372 -20.027 1.00 94.38 131 LEU A N 1
ATOM 1093 C CA . LEU A 1 131 ? 28.292 -6.003 -20.331 1.00 94.38 131 LEU A CA 1
ATOM 1094 C C . LEU A 1 131 ? 29.307 -6.975 -19.709 1.00 94.38 131 LEU A C 1
ATOM 1096 O O . LEU A 1 131 ? 30.222 -7.413 -20.400 1.00 94.38 131 LEU A O 1
ATOM 1100 N N . MET A 1 132 ? 29.129 -7.356 -18.438 1.00 94.31 132 MET A N 1
ATOM 1101 C CA . MET A 1 132 ? 30.012 -8.320 -17.760 1.00 94.31 132 MET A CA 1
ATOM 1102 C C . MET A 1 132 ? 30.036 -9.690 -18.450 1.00 94.31 132 MET A C 1
ATOM 1104 O O . MET A 1 132 ? 31.080 -10.335 -18.496 1.00 94.31 132 MET A O 1
ATOM 1108 N N . ASN A 1 133 ? 28.912 -10.103 -19.038 1.00 93.00 133 ASN A N 1
ATOM 1109 C CA . ASN A 1 133 ? 28.789 -11.358 -19.777 1.00 93.00 133 ASN A CA 1
ATOM 1110 C C . ASN A 1 133 ? 28.943 -11.180 -21.301 1.00 93.00 133 ASN A C 1
ATOM 1112 O O . ASN A 1 133 ? 28.546 -12.062 -22.061 1.00 93.00 133 ASN A O 1
ATOM 1116 N N . ASN A 1 134 ? 29.490 -10.050 -21.774 1.00 95.19 134 ASN A N 1
ATOM 1117 C CA . ASN A 1 134 ? 29.664 -9.723 -23.199 1.00 95.19 134 ASN A CA 1
ATOM 1118 C C . ASN A 1 134 ? 28.377 -9.856 -24.041 1.00 95.19 134 ASN A C 1
ATOM 1120 O O . ASN A 1 134 ? 28.413 -10.280 -25.194 1.00 95.19 134 ASN A O 1
ATOM 1124 N N . TYR A 1 135 ? 27.232 -9.502 -23.460 1.00 95.31 135 TYR A N 1
ATOM 1125 C CA . TYR A 1 135 ? 25.887 -9.639 -24.026 1.00 95.31 135 TYR A CA 1
ATOM 1126 C C . TYR A 1 135 ? 25.510 -11.083 -24.382 1.00 95.31 135 TYR A C 1
ATOM 1128 O O . TYR A 1 135 ? 24.702 -11.318 -25.282 1.00 95.31 135 TYR A O 1
ATOM 1136 N N . VAL A 1 136 ? 26.055 -12.056 -23.649 1.00 95.56 136 VAL A N 1
ATOM 1137 C CA . VAL A 1 136 ? 25.743 -13.482 -23.782 1.00 95.56 136 VAL A CA 1
ATOM 1138 C C . VAL A 1 136 ? 25.017 -13.982 -22.536 1.00 95.56 136 VAL A C 1
ATOM 1140 O O . VAL A 1 136 ? 25.247 -13.529 -21.416 1.00 95.56 136 VAL A O 1
ATOM 1143 N N . CYS A 1 137 ? 24.094 -14.921 -22.729 1.00 93.88 137 CYS A N 1
ATOM 1144 C CA . CYS A 1 137 ? 23.391 -15.571 -21.634 1.00 93.88 137 CYS A CA 1
ATOM 1145 C C . CYS A 1 137 ? 24.348 -16.395 -20.756 1.00 93.88 137 CYS A C 1
ATOM 1147 O O . CYS A 1 137 ? 25.038 -17.282 -21.251 1.00 93.88 137 CYS A O 1
ATOM 1149 N N . ASP A 1 138 ? 24.301 -16.142 -19.447 1.00 92.44 138 ASP A N 1
ATOM 1150 C CA . ASP A 1 138 ? 25.108 -16.796 -18.404 1.00 92.44 138 ASP A CA 1
ATOM 1151 C C . ASP A 1 138 ? 24.621 -18.198 -17.994 1.00 92.44 138 ASP A C 1
ATOM 1153 O O . ASP A 1 138 ? 25.215 -18.838 -17.131 1.00 92.44 138 ASP A O 1
ATOM 1157 N N . VAL A 1 139 ? 23.525 -18.677 -18.584 1.00 91.81 139 VAL A N 1
ATOM 1158 C CA . VAL A 1 139 ? 22.998 -20.017 -18.315 1.00 91.81 139 VAL A CA 1
ATOM 1159 C C . VAL A 1 139 ? 23.871 -21.040 -19.035 1.00 91.81 139 VAL A C 1
ATOM 1161 O O . VAL A 1 139 ? 24.043 -20.968 -20.256 1.00 91.81 139 VAL A O 1
ATOM 1164 N N . GLU A 1 140 ? 24.393 -22.007 -18.282 1.00 90.06 140 GLU A N 1
ATOM 1165 C CA . GLU A 1 140 ? 25.201 -23.101 -18.820 1.00 90.06 140 GLU A CA 1
ATOM 1166 C C . GLU A 1 140 ? 24.470 -23.816 -19.966 1.00 90.06 140 GLU A C 1
ATOM 1168 O O . GLU A 1 140 ? 23.295 -24.168 -19.865 1.00 90.06 140 GLU A O 1
ATOM 1173 N N . GLY A 1 141 ? 25.162 -23.996 -21.093 1.00 88.00 141 GLY A N 1
ATOM 1174 C CA . GLY A 1 141 ? 24.599 -24.620 -22.294 1.00 88.00 141 GLY A CA 1
ATOM 1175 C C . GLY A 1 141 ? 23.740 -23.706 -23.179 1.00 88.00 141 GLY A C 1
ATOM 1176 O O . GLY A 1 141 ? 23.302 -24.150 -24.235 1.00 88.00 141 GLY A O 1
ATOM 1177 N N . CYS A 1 142 ? 23.514 -22.438 -22.811 1.00 91.94 142 CYS A N 1
ATOM 1178 C CA . CYS A 1 142 ? 22.743 -21.498 -23.630 1.00 91.94 142 CYS A CA 1
ATOM 1179 C C . CYS A 1 142 ? 23.589 -20.788 -24.696 1.00 91.94 142 CYS A C 1
ATOM 1181 O O . CYS A 1 142 ? 23.304 -20.890 -25.887 1.00 91.94 142 CYS A O 1
ATOM 1183 N N . GLY A 1 143 ? 24.566 -19.978 -24.263 1.00 86.81 143 GLY A N 1
ATOM 1184 C CA . GLY A 1 143 ? 25.443 -19.186 -25.138 1.00 86.81 143 GLY A CA 1
ATOM 1185 C C . GLY A 1 143 ? 24.745 -18.181 -26.071 1.00 86.81 143 GLY A C 1
ATOM 1186 O O . GLY A 1 143 ? 25.393 -17.610 -26.943 1.00 86.81 143 GLY A O 1
ATOM 1187 N N . SER A 1 144 ? 23.433 -17.960 -25.932 1.00 92.94 144 SER A N 1
ATOM 1188 C CA . SER A 1 144 ? 22.670 -17.085 -26.832 1.00 92.94 144 SER A CA 1
ATOM 1189 C C . SER A 1 144 ? 22.964 -15.606 -26.579 1.00 92.94 144 SER A C 1
ATOM 1191 O O . SER A 1 144 ? 23.065 -15.187 -25.423 1.00 92.94 144 SER A O 1
ATOM 1193 N N . ILE A 1 145 ? 23.010 -14.812 -27.653 1.00 95.94 145 ILE A N 1
ATOM 1194 C CA . ILE A 1 145 ? 23.123 -13.349 -27.584 1.00 95.94 145 ILE A CA 1
ATOM 1195 C C . ILE A 1 145 ? 21.844 -12.775 -26.965 1.00 95.94 145 ILE A C 1
ATOM 1197 O O . ILE A 1 145 ? 20.727 -13.174 -27.314 1.00 95.94 145 ILE A O 1
ATOM 1201 N N . LEU A 1 146 ? 22.009 -11.853 -26.022 1.00 96.38 146 LEU A N 1
ATOM 1202 C CA . LEU A 1 146 ? 20.905 -11.168 -25.369 1.00 96.38 146 LEU A CA 1
ATOM 1203 C C . LEU A 1 146 ? 20.283 -10.126 -26.308 1.00 96.38 146 LEU A C 1
ATOM 1205 O O . LEU A 1 146 ? 20.982 -9.440 -27.050 1.00 96.38 146 LEU A O 1
ATOM 1209 N N . VAL A 1 147 ? 18.961 -9.972 -26.249 1.00 95.88 147 VAL A N 1
ATOM 1210 C CA . VAL A 1 147 ? 18.222 -8.976 -27.042 1.00 95.88 147 VAL A CA 1
ATOM 1211 C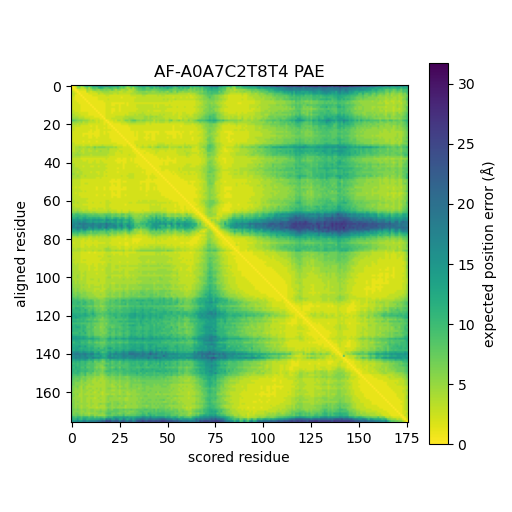 C . VAL A 1 147 ? 17.682 -7.869 -26.149 1.00 95.88 147 VAL A C 1
ATOM 1213 O O . VAL A 1 147 ? 17.319 -8.129 -25.004 1.00 95.88 147 VAL A O 1
ATOM 1216 N N . ILE A 1 148 ? 17.598 -6.640 -26.662 1.00 94.56 148 ILE A N 1
ATOM 1217 C CA . ILE A 1 148 ? 16.991 -5.529 -25.918 1.00 94.56 148 ILE A CA 1
ATOM 1218 C C . ILE A 1 148 ? 15.528 -5.870 -25.630 1.00 94.56 148 ILE A C 1
ATOM 1220 O O . ILE A 1 148 ? 14.750 -6.204 -26.527 1.00 94.56 148 ILE A O 1
ATOM 1224 N N . LYS A 1 149 ? 15.151 -5.782 -24.359 1.00 93.44 149 LYS A N 1
ATOM 1225 C CA . LYS A 1 149 ? 13.793 -6.021 -23.894 1.00 93.44 149 LYS A CA 1
ATOM 1226 C C . LYS A 1 149 ? 12.964 -4.757 -24.067 1.00 93.44 149 LYS A C 1
ATOM 1228 O O . LYS A 1 149 ? 13.284 -3.713 -23.502 1.00 93.44 149 LYS A O 1
ATOM 1233 N N . ASP A 1 150 ? 11.856 -4.875 -24.794 1.00 91.62 150 ASP A N 1
ATOM 1234 C CA . ASP A 1 150 ? 10.905 -3.777 -24.932 1.00 91.62 150 ASP A CA 1
ATOM 1235 C C . ASP A 1 150 ? 10.282 -3.414 -23.571 1.00 91.62 150 ASP A C 1
ATOM 1237 O O . ASP A 1 150 ? 9.637 -4.230 -22.899 1.00 91.62 150 ASP A O 1
ATOM 1241 N N . LYS A 1 151 ? 10.490 -2.158 -23.174 1.00 91.62 151 LYS A N 1
ATOM 1242 C CA . LYS A 1 151 ? 9.985 -1.551 -21.939 1.00 91.62 151 LYS A CA 1
ATOM 1243 C C . LYS A 1 151 ? 8.833 -0.572 -22.173 1.00 91.62 151 LYS A C 1
ATOM 1245 O O . LYS A 1 151 ? 8.206 -0.151 -21.202 1.00 91.62 151 LYS A O 1
ATOM 1250 N N . THR A 1 152 ? 8.488 -0.273 -23.427 1.00 93.00 152 THR A N 1
ATOM 1251 C CA . THR A 1 152 ? 7.516 0.763 -23.824 1.00 93.00 152 THR A CA 1
ATOM 1252 C C . THR A 1 152 ? 6.170 0.561 -23.134 1.00 93.00 152 THR A C 1
ATOM 1254 O O . THR A 1 152 ? 5.730 1.401 -22.354 1.00 93.00 152 THR A O 1
ATOM 1257 N N . LYS A 1 153 ? 5.583 -0.636 -23.262 1.00 93.19 153 LYS A N 1
ATOM 1258 C CA . LYS A 1 153 ? 4.296 -0.975 -22.622 1.00 93.19 153 LYS A CA 1
ATOM 1259 C C . LYS A 1 153 ? 4.319 -0.886 -21.097 1.00 93.19 153 LYS A C 1
ATOM 1261 O O . LYS A 1 153 ? 3.274 -0.749 -20.463 1.00 93.19 153 LYS A O 1
ATOM 1266 N N . ARG A 1 154 ? 5.483 -1.078 -20.474 1.00 92.44 154 ARG A N 1
ATOM 1267 C CA . ARG A 1 154 ? 5.626 -1.015 -19.016 1.00 92.44 154 ARG A CA 1
ATOM 1268 C C . ARG A 1 154 ? 5.705 0.431 -18.546 1.00 92.44 154 ARG A C 1
ATOM 1270 O O . ARG A 1 154 ? 5.026 0.766 -17.580 1.00 92.44 154 ARG A O 1
ATOM 1277 N N . ILE A 1 155 ? 6.481 1.250 -19.252 1.00 95.75 155 ILE A N 1
ATOM 1278 C CA . ILE A 1 155 ? 6.581 2.698 -19.050 1.00 95.75 155 ILE A CA 1
ATOM 1279 C C . ILE A 1 155 ? 5.197 3.335 -19.201 1.00 95.75 155 ILE A C 1
ATOM 1281 O O . ILE A 1 155 ? 4.726 3.955 -18.254 1.00 95.75 155 ILE A O 1
ATOM 1285 N N . GLU A 1 156 ? 4.480 3.061 -20.294 1.00 96.44 156 GLU A N 1
ATOM 1286 C CA . GLU A 1 156 ? 3.119 3.576 -20.525 1.00 96.44 156 GLU A CA 1
ATOM 1287 C C . GLU A 1 156 ? 2.153 3.208 -19.388 1.00 96.44 156 GLU A C 1
ATOM 1289 O O . GLU A 1 156 ? 1.391 4.039 -18.895 1.00 96.44 156 GLU A O 1
ATOM 1294 N N . LYS A 1 157 ? 2.194 1.953 -18.918 1.00 96.44 157 LYS A N 1
ATOM 1295 C CA . LYS A 1 157 ? 1.368 1.506 -17.784 1.00 96.44 157 LYS A CA 1
ATOM 1296 C C . LYS A 1 157 ? 1.718 2.225 -16.484 1.00 96.44 157 LYS A C 1
ATOM 1298 O O . LYS A 1 157 ? 0.820 2.458 -15.676 1.00 96.44 157 LYS A O 1
ATOM 1303 N N . LEU A 1 158 ? 2.997 2.507 -16.243 1.00 96.31 158 LEU A N 1
ATOM 1304 C CA . LEU A 1 158 ? 3.444 3.245 -15.062 1.00 96.31 158 LEU A CA 1
ATOM 1305 C C . LEU A 1 158 ? 3.016 4.710 -15.146 1.00 96.31 158 LEU A C 1
ATOM 1307 O O . LEU A 1 158 ? 2.423 5.197 -14.189 1.00 96.31 158 LEU A O 1
ATOM 1311 N N . GLN A 1 159 ? 3.235 5.364 -16.288 1.00 97.44 159 GLN A N 1
ATOM 1312 C CA . GLN A 1 159 ? 2.825 6.747 -16.549 1.00 97.44 159 GLN A CA 1
ATOM 1313 C C . GLN A 1 159 ? 1.319 6.922 -16.354 1.00 97.44 159 GLN A C 1
ATOM 1315 O O . GLN A 1 159 ? 0.903 7.728 -15.529 1.00 97.44 159 GLN A O 1
ATOM 1320 N N . LYS A 1 160 ? 0.501 6.070 -16.983 1.00 97.38 160 LYS A N 1
ATOM 1321 C CA . LYS A 1 160 ? -0.958 6.123 -16.829 1.00 97.38 160 LYS A CA 1
ATOM 1322 C C . LYS A 1 160 ? -1.404 5.982 -15.369 1.00 97.38 160 LYS A C 1
ATOM 1324 O O . LYS A 1 160 ? -2.263 6.724 -14.907 1.00 97.38 160 LYS A O 1
ATOM 1329 N N . LYS A 1 161 ? -0.811 5.046 -14.619 1.00 96.12 161 LYS A N 1
ATOM 1330 C CA . LYS A 1 161 ? -1.125 4.870 -13.190 1.00 96.12 161 LYS A CA 1
ATOM 1331 C C . LYS A 1 161 ? -0.696 6.064 -12.341 1.00 96.12 161 LYS A C 1
ATOM 1333 O O . LYS A 1 161 ? -1.375 6.385 -11.370 1.00 96.12 161 LYS A O 1
ATOM 1338 N N . ILE A 1 162 ? 0.437 6.679 -12.671 1.00 97.75 162 ILE A N 1
ATOM 1339 C CA . ILE A 1 162 ? 0.926 7.890 -12.010 1.00 97.75 162 ILE A CA 1
ATOM 1340 C C . ILE A 1 162 ? -0.060 9.035 -12.243 1.00 97.75 162 ILE A C 1
ATOM 1342 O O . ILE A 1 162 ? -0.500 9.635 -11.269 1.00 97.75 162 ILE A O 1
ATOM 1346 N N . GLU A 1 163 ? -0.482 9.267 -13.486 1.00 97.62 163 GLU A N 1
ATOM 1347 C CA . GLU A 1 163 ? -1.461 10.303 -13.839 1.00 97.62 163 GLU A CA 1
ATOM 1348 C C . GLU A 1 163 ? -2.806 10.104 -13.123 1.00 97.62 163 GLU A C 1
ATOM 1350 O O . GLU A 1 163 ? -3.356 11.039 -12.537 1.00 97.62 163 GLU A O 1
ATOM 1355 N N . GLU A 1 164 ? -3.329 8.872 -13.126 1.00 95.81 164 GLU A N 1
ATOM 1356 C CA . GLU A 1 164 ? -4.557 8.515 -12.408 1.00 95.81 164 GLU A CA 1
ATOM 1357 C C . GLU A 1 164 ? -4.436 8.831 -10.909 1.00 95.81 164 GLU A C 1
ATOM 1359 O O . GLU A 1 164 ? -5.339 9.428 -10.317 1.00 95.81 164 GLU A O 1
ATOM 1364 N N . LEU A 1 165 ? -3.308 8.470 -10.295 1.00 95.06 165 LEU A N 1
ATOM 1365 C CA . LEU A 1 165 ? -3.071 8.673 -8.870 1.00 95.06 165 LEU A CA 1
ATOM 1366 C C . LEU A 1 165 ? -2.853 10.152 -8.511 1.00 95.06 165 LEU A C 1
ATOM 1368 O O . LEU A 1 165 ? -3.367 10.611 -7.492 1.00 95.06 165 LEU A O 1
ATOM 1372 N N . GLU A 1 166 ? -2.144 10.913 -9.345 1.00 96.19 166 GLU A N 1
ATOM 1373 C CA . GLU A 1 166 ? -1.962 12.361 -9.182 1.00 96.19 166 GLU A CA 1
ATOM 1374 C C . GLU A 1 166 ? -3.291 13.106 -9.229 1.00 96.19 166 GLU A C 1
ATOM 1376 O O . GLU A 1 166 ? -3.532 13.994 -8.408 1.00 96.19 166 GLU A O 1
ATOM 1381 N N . LYS A 1 167 ? -4.184 12.711 -10.142 1.00 95.75 167 LYS A N 1
ATOM 1382 C CA . LYS A 1 167 ? -5.531 13.275 -10.222 1.00 95.75 167 LYS A CA 1
ATOM 1383 C C . LYS A 1 167 ? -6.319 13.023 -8.935 1.00 95.75 167 LYS A C 1
ATOM 1385 O O . LYS A 1 167 ? -6.874 13.969 -8.382 1.00 95.75 167 LYS A O 1
ATOM 1390 N N . ILE A 1 168 ? -6.310 11.788 -8.427 1.00 92.50 168 ILE A N 1
ATOM 1391 C CA . ILE A 1 168 ? -6.985 11.424 -7.168 1.00 92.50 168 ILE A CA 1
ATOM 1392 C C . ILE A 1 168 ? -6.443 12.250 -5.994 1.00 92.50 168 ILE A C 1
ATOM 1394 O O . ILE A 1 168 ? -7.219 12.784 -5.204 1.00 92.50 168 ILE A O 1
ATOM 1398 N N . ILE A 1 169 ? -5.117 12.380 -5.882 1.00 93.62 169 ILE A N 1
ATOM 1399 C CA . ILE A 1 169 ? -4.469 13.156 -4.814 1.00 93.62 169 ILE A CA 1
ATOM 1400 C C . ILE A 1 169 ? -4.878 14.630 -4.898 1.00 93.62 169 ILE A C 1
ATOM 1402 O O . ILE A 1 169 ? -5.279 15.206 -3.889 1.00 93.62 169 ILE A O 1
ATOM 1406 N N . LYS A 1 170 ? -4.848 15.222 -6.096 1.00 93.88 170 LYS A N 1
ATOM 1407 C CA . LYS A 1 170 ? -5.229 16.622 -6.314 1.00 93.88 170 LYS A CA 1
ATOM 1408 C C . LYS A 1 170 ? -6.695 16.886 -5.958 1.00 93.88 170 LYS A C 1
ATOM 1410 O O . LYS A 1 170 ? -7.005 17.896 -5.334 1.00 93.88 170 LYS A O 1
ATOM 1415 N N . GLU A 1 171 ? -7.596 15.978 -6.327 1.00 91.19 171 GLU A N 1
ATOM 1416 C CA . GLU A 1 171 ? -9.017 16.060 -5.968 1.00 91.19 171 GLU A CA 1
ATOM 1417 C C . GLU A 1 171 ? -9.244 15.929 -4.455 1.00 91.19 171 GLU A C 1
ATOM 1419 O O . GLU A 1 171 ? -10.104 16.613 -3.905 1.00 91.19 171 GLU A O 1
ATOM 1424 N N . ALA A 1 172 ? -8.477 15.075 -3.772 1.00 87.25 172 ALA A N 1
ATOM 1425 C CA . ALA A 1 172 ? -8.548 14.919 -2.320 1.00 87.25 172 ALA A CA 1
ATOM 1426 C C . ALA A 1 172 ? -8.011 16.150 -1.569 1.00 87.25 172 ALA A C 1
ATOM 1428 O O . ALA A 1 172 ? -8.551 16.519 -0.528 1.00 87.25 172 ALA A O 1
ATOM 1429 N N . GLU A 1 173 ? -6.979 16.811 -2.095 1.00 87.94 173 GLU A N 1
ATOM 1430 C CA . GLU A 1 173 ? -6.437 18.051 -1.527 1.00 87.94 173 GLU A CA 1
ATOM 1431 C C . GLU A 1 173 ? -7.373 19.246 -1.714 1.00 87.94 173 GLU A C 1
ATOM 1433 O O . GLU A 1 173 ? -7.478 20.071 -0.813 1.00 87.94 173 GLU A O 1
ATOM 1438 N N . ALA A 1 174 ? -8.089 19.318 -2.839 1.00 84.62 174 ALA A N 1
ATOM 1439 C CA . ALA A 1 174 ? -9.028 20.402 -3.137 1.00 84.62 174 ALA A CA 1
ATOM 1440 C C . ALA A 1 174 ? -10.329 20.362 -2.310 1.00 84.62 174 ALA A C 1
ATOM 1442 O O . ALA A 1 174 ? -11.096 21.320 -2.340 1.00 84.62 174 ALA A O 1
ATOM 1443 N N . LYS A 1 175 ? -10.606 19.253 -1.610 1.00 70.19 175 LYS A N 1
ATOM 1444 C CA . LYS A 1 175 ? -11.781 19.078 -0.735 1.00 70.19 175 LYS A CA 1
ATOM 1445 C C . LYS A 1 175 ? -11.543 19.516 0.719 1.00 70.19 175 LYS A C 1
ATOM 1447 O O . LYS A 1 175 ? -12.457 19.383 1.529 1.00 70.19 175 LYS A O 1
ATOM 1452 N N . LYS A 1 176 ? -10.335 19.981 1.048 1.00 55.59 176 LYS A N 1
ATOM 1453 C CA . LYS A 1 176 ? -10.000 20.604 2.338 1.00 55.59 176 LYS A CA 1
ATOM 1454 C C . LYS A 1 176 ? -10.266 22.100 2.309 1.00 55.59 176 LYS A C 1
ATOM 1456 O O . LYS A 1 176 ? -10.642 22.615 3.381 1.00 55.59 176 LYS A O 1
#

Solvent-accessible surface area (backbone atoms only — not comparable to full-atom values): 9894 Å² total; per-residue (Å²): 129,75,54,73,68,58,50,50,52,52,30,54,51,38,35,74,75,50,55,65,67,44,18,56,53,50,50,53,32,59,75,69,39,72,40,40,60,67,61,49,15,64,76,68,73,44,57,54,70,57,46,51,52,44,52,49,57,35,34,78,59,66,38,34,47,72,46,81,43,70,40,89,87,78,69,47,77,45,58,29,38,34,68,40,71,92,49,40,67,59,44,52,49,54,49,51,52,54,50,46,52,53,50,52,53,50,41,51,51,57,71,76,48,58,40,29,24,26,85,85,78,67,50,73,36,47,55,70,58,28,57,76,46,73,38,33,39,88,52,8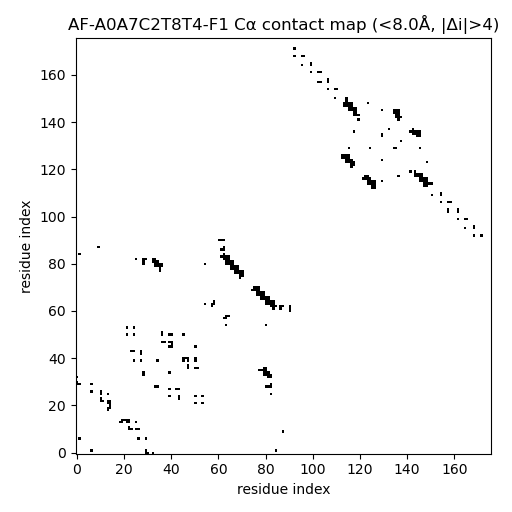7,95,61,70,43,65,46,40,80,48,88,52,63,76,57,49,54,54,43,51,54,52,46,54,55,49,51,50,53,52,52,57,59,60,72,74,111

Mean predicted aligned error: 6.27 Å